Protein AF-A0A0R3RM71-F1 (afdb_monomer)

Structure (mmCIF, N/CA/C/O backbone):
data_AF-A0A0R3RM71-F1
#
_entry.id   AF-A0A0R3RM71-F1
#
loop_
_atom_site.group_PDB
_atom_site.id
_atom_site.type_symbol
_atom_site.label_atom_id
_atom_site.label_alt_id
_atom_site.label_comp_id
_atom_site.label_asym_id
_atom_site.label_entity_id
_atom_site.label_seq_id
_atom_site.pdbx_PDB_ins_code
_atom_site.Cartn_x
_atom_site.Cartn_y
_atom_site.Cartn_z
_atom_site.occupancy
_atom_site.B_iso_or_equiv
_atom_site.auth_seq_id
_atom_site.auth_comp_id
_atom_site.auth_asym_id
_atom_site.auth_atom_id
_atom_site.pdbx_PDB_model_num
ATOM 1 N N . MET A 1 1 ? 18.621 -1.067 -46.804 1.00 39.09 1 MET A N 1
ATOM 2 C CA . MET A 1 1 ? 19.844 -1.443 -46.066 1.00 39.09 1 MET A CA 1
ATOM 3 C C . MET A 1 1 ? 19.596 -1.122 -44.605 1.00 39.09 1 MET A C 1
ATOM 5 O O . MET A 1 1 ? 19.396 0.045 -44.300 1.00 39.09 1 MET A O 1
ATOM 9 N N . GLN A 1 2 ? 19.490 -2.124 -43.729 1.00 47.06 2 GLN A N 1
ATOM 10 C CA . GLN A 1 2 ? 19.533 -1.859 -42.289 1.00 47.06 2 GLN A CA 1
ATOM 11 C C . GLN A 1 2 ? 20.953 -1.382 -41.985 1.00 47.06 2 GLN A C 1
ATOM 13 O O . GLN A 1 2 ? 21.902 -2.122 -42.229 1.00 47.06 2 GLN A O 1
ATOM 18 N N . SER A 1 3 ? 21.099 -0.131 -41.552 1.00 52.75 3 SER A N 1
ATOM 19 C CA . SER A 1 3 ? 22.370 0.361 -41.028 1.00 52.75 3 SER A CA 1
ATOM 20 C C . SER A 1 3 ? 22.673 -0.454 -39.777 1.00 52.75 3 SER A C 1
ATOM 22 O O . SER A 1 3 ? 21.992 -0.292 -38.765 1.00 52.75 3 SER A O 1
ATOM 24 N N . SER A 1 4 ? 23.618 -1.388 -39.862 1.00 75.25 4 SER A N 1
ATOM 25 C CA . SER A 1 4 ? 24.149 -2.039 -38.671 1.00 75.25 4 SER A CA 1
ATOM 26 C C . SER A 1 4 ? 24.867 -0.980 -37.846 1.00 75.25 4 SER A C 1
ATOM 28 O O . SER A 1 4 ? 25.617 -0.180 -38.407 1.00 75.25 4 SER A O 1
ATOM 30 N N . LEU A 1 5 ? 24.623 -0.971 -36.536 1.00 80.19 5 LEU A N 1
ATOM 31 C CA . LEU A 1 5 ? 25.391 -0.152 -35.603 1.00 80.19 5 LEU A CA 1
ATOM 32 C C . LEU A 1 5 ? 26.883 -0.462 -35.773 1.00 80.19 5 LEU A C 1
ATOM 34 O O . LEU A 1 5 ? 27.260 -1.617 -35.979 1.00 80.19 5 LEU A O 1
ATOM 38 N N . THR A 1 6 ? 27.711 0.569 -35.699 1.00 87.56 6 THR A N 1
ATOM 39 C CA . THR A 1 6 ? 29.166 0.425 -35.628 1.00 87.56 6 THR A CA 1
ATOM 40 C C . THR A 1 6 ? 29.576 -0.174 -34.281 1.00 87.56 6 THR A C 1
ATOM 42 O O . THR A 1 6 ? 28.855 -0.046 -33.289 1.00 87.56 6 THR A O 1
ATOM 45 N N . ASP A 1 7 ? 30.752 -0.802 -34.219 1.00 86.69 7 ASP A N 1
ATOM 46 C CA . ASP A 1 7 ? 31.273 -1.372 -32.967 1.00 86.69 7 ASP A CA 1
ATOM 47 C C . ASP A 1 7 ? 31.406 -0.310 -31.861 1.00 86.69 7 ASP A C 1
ATOM 49 O O . ASP A 1 7 ? 31.106 -0.583 -30.699 1.00 86.69 7 ASP A O 1
ATOM 53 N N . GLU A 1 8 ? 31.764 0.925 -32.228 1.00 88.94 8 GLU A N 1
ATOM 54 C CA . GLU A 1 8 ? 31.834 2.058 -31.300 1.00 88.94 8 GLU A CA 1
ATOM 55 C C . GLU A 1 8 ? 30.447 2.426 -30.743 1.00 88.94 8 GLU A C 1
ATOM 57 O O . GLU A 1 8 ? 30.290 2.634 -29.538 1.00 88.94 8 GLU A O 1
ATOM 62 N N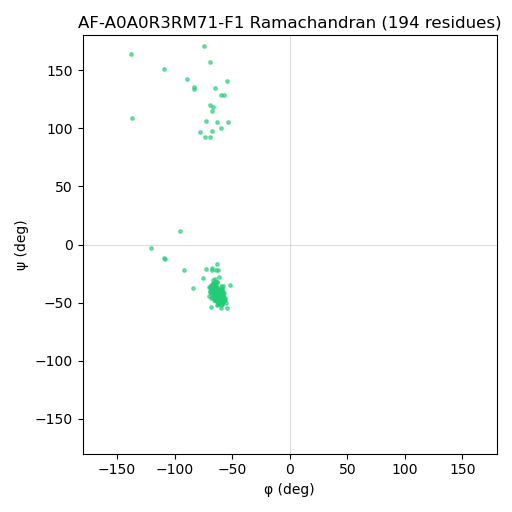 . GLU A 1 9 ? 29.408 2.453 -31.583 1.00 89.00 9 GLU A N 1
ATOM 63 C CA . GLU A 1 9 ? 28.032 2.697 -31.134 1.00 89.00 9 GLU A CA 1
ATOM 64 C C . GLU A 1 9 ? 27.524 1.575 -30.217 1.00 89.00 9 GLU A C 1
ATOM 66 O O . GLU A 1 9 ? 26.852 1.851 -29.217 1.00 89.00 9 GLU A O 1
ATOM 71 N N . VAL A 1 10 ? 27.872 0.317 -30.510 1.00 88.38 10 VAL A N 1
ATOM 72 C CA . VAL A 1 10 ? 27.544 -0.834 -29.655 1.00 88.38 10 VAL A CA 1
ATOM 73 C C . VAL A 1 10 ? 28.239 -0.716 -28.297 1.00 88.38 10 VAL A C 1
ATOM 75 O O . VAL A 1 10 ? 27.589 -0.877 -27.261 1.00 88.38 10 VAL A O 1
ATOM 78 N N . GLU A 1 11 ? 29.528 -0.375 -28.270 1.00 89.81 11 GLU A N 1
ATOM 79 C CA . GLU A 1 11 ? 30.282 -0.190 -27.027 1.00 89.81 11 GLU A CA 1
ATOM 80 C C . GLU A 1 11 ? 29.717 0.965 -26.183 1.00 89.81 11 GLU A C 1
ATOM 82 O O . GLU A 1 11 ? 29.520 0.825 -24.969 1.00 89.81 11 GLU A O 1
ATOM 87 N N . GLN A 1 12 ? 29.363 2.087 -26.817 1.00 92.44 12 GLN A N 1
ATOM 88 C CA . GLN A 1 12 ? 28.725 3.217 -26.140 1.00 92.44 12 GLN A CA 1
ATOM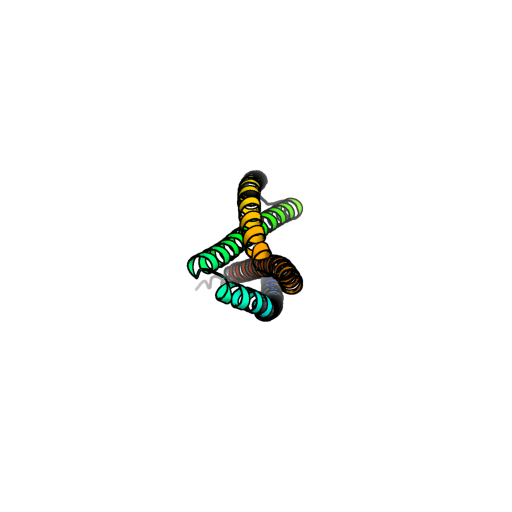 89 C C . GLN A 1 12 ? 27.354 2.848 -25.551 1.00 92.44 12 GLN A C 1
ATOM 91 O O . GLN A 1 12 ? 27.028 3.268 -24.432 1.00 92.44 12 GLN A O 1
ATOM 96 N N . LEU A 1 13 ? 26.540 2.068 -26.270 1.00 91.94 13 LEU A N 1
ATOM 97 C CA . LEU A 1 13 ? 25.248 1.584 -25.776 1.00 91.94 13 LEU A CA 1
ATOM 98 C C . LEU A 1 13 ? 25.418 0.632 -24.588 1.00 91.94 13 LEU A C 1
ATOM 100 O O . LEU A 1 13 ? 24.721 0.785 -23.582 1.00 91.94 13 LEU A O 1
ATOM 104 N N . GLU A 1 14 ? 26.385 -0.281 -24.648 1.00 92.62 14 GLU A N 1
ATOM 105 C CA . GLU A 1 14 ? 26.719 -1.169 -23.531 1.00 92.62 14 GLU A CA 1
ATOM 106 C C . GLU A 1 14 ? 27.194 -0.394 -22.298 1.00 92.62 14 GLU A C 1
ATOM 108 O O . GLU A 1 14 ? 26.759 -0.670 -21.174 1.00 92.62 14 GLU A O 1
ATOM 113 N N . ALA A 1 15 ? 28.033 0.627 -22.486 1.00 93.56 15 ALA A N 1
ATOM 114 C CA . ALA A 1 15 ? 28.473 1.495 -21.400 1.00 93.56 15 ALA A CA 1
ATOM 115 C C . ALA A 1 15 ? 27.292 2.240 -20.751 1.00 93.56 15 ALA A C 1
ATOM 117 O O . ALA A 1 15 ? 27.195 2.298 -19.520 1.00 93.56 15 ALA A O 1
ATOM 118 N N . LYS A 1 16 ? 26.357 2.769 -21.555 1.00 94.88 16 LYS A N 1
ATOM 119 C CA . LYS A 1 16 ? 25.125 3.408 -21.057 1.00 94.88 16 LYS A CA 1
ATOM 120 C C . LYS A 1 16 ? 24.237 2.416 -20.303 1.00 94.88 16 LYS A C 1
ATOM 122 O O . LYS A 1 16 ? 23.770 2.742 -19.211 1.00 94.88 16 LYS A O 1
ATOM 127 N N . ARG A 1 17 ? 24.053 1.198 -20.828 1.00 94.75 17 ARG A N 1
ATOM 128 C CA . ARG A 1 17 ? 23.269 0.132 -20.182 1.00 94.75 17 ARG A CA 1
ATOM 129 C C . ARG A 1 17 ? 23.833 -0.213 -18.805 1.00 94.75 17 ARG A C 1
ATOM 131 O O . ARG A 1 17 ? 23.086 -0.242 -17.829 1.00 94.75 17 ARG A O 1
ATOM 138 N N . LYS A 1 18 ? 25.151 -0.424 -18.707 1.00 95.44 18 LYS A N 1
ATOM 139 C CA . LYS A 1 18 ? 25.839 -0.736 -17.441 1.00 95.44 18 LYS A CA 1
ATOM 140 C C . LYS A 1 18 ? 25.685 0.389 -16.415 1.00 95.44 18 LYS A C 1
ATOM 142 O O . LYS A 1 18 ? 25.275 0.115 -15.290 1.00 95.44 18 LYS A O 1
ATOM 147 N N . LYS A 1 19 ? 25.920 1.645 -16.817 1.00 96.81 19 LYS A N 1
ATOM 148 C CA . LYS A 1 19 ? 25.732 2.821 -15.945 1.00 96.81 19 LYS A CA 1
ATOM 149 C C . LYS A 1 19 ? 24.293 2.947 -15.442 1.00 96.81 19 LYS A C 1
ATOM 151 O O . LYS A 1 19 ? 24.074 3.274 -14.277 1.00 96.81 19 LYS A O 1
ATOM 156 N N . LEU A 1 20 ? 23.307 2.668 -16.297 1.00 96.56 20 LEU A N 1
ATOM 157 C CA . LEU A 1 20 ? 21.898 2.714 -15.913 1.00 96.56 20 LEU A CA 1
ATOM 158 C C . LEU A 1 20 ? 21.544 1.610 -14.906 1.00 96.56 20 LEU A C 1
ATOM 160 O O . LEU A 1 20 ? 20.920 1.904 -13.889 1.00 96.56 20 LEU A O 1
ATOM 164 N N . ILE A 1 21 ? 21.994 0.371 -15.139 1.00 97.31 21 ILE A N 1
ATOM 165 C CA . ILE A 1 21 ? 21.826 -0.739 -14.184 1.00 97.31 21 ILE A CA 1
ATOM 166 C C . ILE A 1 21 ? 22.429 -0.369 -12.824 1.00 97.31 21 ILE A C 1
ATOM 168 O O . ILE A 1 21 ? 21.785 -0.562 -11.793 1.00 97.31 21 ILE A O 1
ATOM 172 N N . GLU A 1 22 ? 23.641 0.182 -12.811 1.00 98.06 22 GLU A N 1
ATOM 173 C CA . GLU A 1 22 ? 24.336 0.589 -11.590 1.00 98.06 22 GLU A CA 1
ATOM 174 C C . GLU A 1 22 ? 23.571 1.691 -10.839 1.00 98.06 22 GLU A C 1
ATOM 176 O O . GLU A 1 22 ? 23.363 1.605 -9.628 1.00 98.06 22 GLU A O 1
ATOM 181 N N . SER A 1 23 ? 23.077 2.696 -11.566 1.00 98.38 23 SER A N 1
ATOM 182 C CA . SER A 1 23 ? 22.282 3.783 -10.996 1.00 98.38 23 SER A CA 1
ATOM 183 C C . SER A 1 23 ? 20.967 3.295 -10.382 1.00 98.38 23 SER A C 1
ATOM 185 O O . SER A 1 23 ? 20.620 3.711 -9.277 1.00 98.38 23 SER A O 1
ATOM 187 N N . ILE A 1 24 ? 20.231 2.415 -11.070 1.00 98.00 24 ILE A N 1
ATOM 188 C CA . ILE A 1 24 ? 18.979 1.845 -10.548 1.00 98.00 24 ILE A CA 1
ATOM 189 C C . ILE A 1 24 ? 19.267 0.941 -9.344 1.00 98.00 24 ILE A C 1
ATOM 191 O O . ILE A 1 24 ? 18.546 1.009 -8.354 1.00 98.00 24 ILE A O 1
ATOM 195 N N . SER A 1 25 ? 20.349 0.156 -9.384 1.00 98.38 25 SER A N 1
ATOM 196 C CA . SER A 1 25 ? 20.750 -0.714 -8.269 1.00 98.38 25 SER A CA 1
ATOM 197 C C . SER A 1 25 ? 21.035 0.093 -7.002 1.00 98.38 25 SER A C 1
ATOM 199 O O . SER A 1 25 ? 20.528 -0.252 -5.941 1.00 98.38 25 SER A O 1
ATOM 201 N N . ARG A 1 26 ? 21.761 1.216 -7.112 1.00 98.50 26 ARG A N 1
ATOM 202 C CA . ARG A 1 26 ? 21.963 2.138 -5.980 1.00 98.50 26 ARG A CA 1
ATOM 203 C C . ARG A 1 26 ? 20.646 2.684 -5.435 1.00 98.50 26 ARG A C 1
ATOM 205 O O . ARG A 1 26 ? 20.461 2.727 -4.227 1.00 98.50 26 ARG A O 1
ATOM 212 N N . LYS A 1 27 ? 19.723 3.078 -6.316 1.00 98.44 27 LYS A N 1
ATOM 213 C CA . LYS A 1 27 ? 18.411 3.589 -5.897 1.00 98.44 27 LYS A CA 1
ATOM 214 C C . LYS A 1 27 ? 17.581 2.531 -5.164 1.00 98.44 27 LYS A C 1
ATOM 216 O O . LYS A 1 27 ? 16.876 2.876 -4.227 1.00 98.44 27 LYS A O 1
ATOM 221 N N . ILE A 1 28 ? 17.665 1.264 -5.572 1.00 98.62 28 ILE A N 1
ATOM 222 C CA . ILE A 1 28 ? 16.999 0.153 -4.876 1.00 98.62 28 ILE A CA 1
ATOM 223 C C . ILE A 1 28 ? 17.533 0.002 -3.452 1.00 98.62 28 ILE A C 1
ATOM 225 O O . ILE A 1 28 ? 16.725 -0.137 -2.546 1.00 98.62 28 ILE A O 1
ATOM 229 N N . VAL A 1 29 ? 18.853 0.090 -3.249 1.00 98.50 29 VAL A N 1
ATOM 230 C CA . VAL A 1 29 ? 19.450 0.013 -1.903 1.00 98.50 29 VAL A CA 1
ATOM 231 C C . VAL A 1 29 ? 18.894 1.110 -0.993 1.00 98.50 29 VAL A C 1
ATOM 233 O O . VAL A 1 29 ? 18.417 0.803 0.091 1.00 98.50 29 VAL A O 1
ATOM 236 N N . VAL A 1 30 ? 18.854 2.360 -1.470 1.00 98.62 30 VAL A N 1
ATOM 237 C CA . VAL A 1 30 ? 18.276 3.485 -0.709 1.00 98.62 30 VAL A CA 1
ATOM 238 C C . VAL A 1 30 ? 16.798 3.244 -0.382 1.00 98.62 30 VAL A C 1
ATOM 240 O O . VAL A 1 30 ? 16.367 3.460 0.743 1.00 98.62 30 VAL A O 1
ATOM 243 N N . LEU A 1 31 ? 16.013 2.751 -1.343 1.00 98.56 31 LEU A N 1
ATOM 244 C CA . LEU A 1 31 ? 14.599 2.439 -1.116 1.00 98.56 31 LEU A CA 1
ATOM 245 C C . LEU A 1 31 ? 14.401 1.291 -0.112 1.00 98.56 31 LEU A C 1
ATOM 247 O O . LEU A 1 31 ? 13.445 1.322 0.656 1.00 98.56 31 LEU A O 1
ATOM 251 N N . ASP A 1 32 ? 15.273 0.279 -0.110 1.00 98.50 32 ASP A N 1
ATOM 252 C CA . ASP A 1 32 ? 15.232 -0.804 0.880 1.00 98.50 32 ASP A CA 1
ATOM 253 C C . ASP A 1 32 ? 15.582 -0.275 2.290 1.00 98.50 32 ASP A C 1
ATOM 255 O O . ASP A 1 32 ? 14.955 -0.684 3.267 1.00 98.50 32 ASP A O 1
ATOM 259 N N . GLU A 1 33 ? 16.512 0.679 2.412 1.00 98.56 33 GLU A N 1
ATOM 260 C CA . GLU A 1 33 ? 16.817 1.368 3.678 1.00 98.56 33 GLU A CA 1
ATOM 261 C C . GLU A 1 33 ? 15.629 2.205 4.180 1.00 98.56 33 GLU A C 1
ATOM 263 O O . GLU A 1 33 ? 15.224 2.067 5.334 1.00 98.56 33 GLU A O 1
ATOM 268 N N . GLU A 1 34 ? 15.009 3.008 3.309 1.00 98.50 34 GLU A N 1
ATOM 269 C CA . GLU A 1 34 ? 13.793 3.769 3.634 1.00 98.50 34 GLU A CA 1
ATOM 270 C C . GLU A 1 34 ? 12.645 2.840 4.065 1.00 98.50 34 GLU A C 1
ATOM 272 O O . GLU A 1 34 ? 11.916 3.129 5.016 1.00 98.50 34 GLU A O 1
ATOM 277 N N . ARG A 1 35 ? 12.499 1.684 3.405 1.00 98.31 35 ARG A N 1
ATOM 278 C CA . ARG A 1 35 ? 11.504 0.668 3.771 1.00 98.31 35 ARG A CA 1
ATOM 279 C C . ARG A 1 35 ? 11.740 0.113 5.174 1.00 98.31 35 ARG A C 1
ATOM 281 O O . ARG A 1 35 ? 10.772 -0.102 5.900 1.00 98.31 35 ARG A O 1
ATOM 288 N N . ASN A 1 36 ? 12.998 -0.122 5.547 1.00 98.38 36 ASN A N 1
ATOM 289 C CA . ASN A 1 36 ? 13.351 -0.604 6.881 1.00 98.38 36 ASN A CA 1
ATOM 290 C C . ASN A 1 36 ? 13.049 0.450 7.953 1.00 98.38 36 ASN A C 1
ATOM 292 O O . ASN A 1 36 ? 12.483 0.103 8.984 1.00 98.38 36 ASN A O 1
ATOM 296 N N . ALA A 1 37 ? 13.330 1.728 7.683 1.00 98.50 37 ALA A N 1
ATOM 297 C CA . ALA A 1 37 ? 12.970 2.819 8.590 1.00 98.50 37 ALA A CA 1
ATOM 298 C C . ALA A 1 37 ? 11.448 2.894 8.826 1.00 98.50 37 ALA A C 1
ATOM 300 O O . ALA A 1 37 ? 10.995 3.034 9.958 1.00 98.50 37 ALA A O 1
ATOM 301 N N . ILE A 1 38 ? 10.637 2.701 7.779 1.00 98.38 38 ILE A N 1
ATOM 302 C CA . ILE A 1 38 ? 9.175 2.612 7.929 1.00 98.38 38 ILE A CA 1
ATOM 303 C C . ILE A 1 38 ? 8.762 1.398 8.777 1.00 98.38 38 ILE A C 1
ATOM 305 O O . ILE A 1 38 ? 7.811 1.483 9.555 1.00 98.38 38 ILE A O 1
ATOM 309 N N . ASP A 1 39 ? 9.445 0.260 8.635 1.00 98.12 39 ASP A N 1
ATOM 310 C CA . ASP A 1 39 ? 9.172 -0.932 9.445 1.00 98.12 39 ASP A CA 1
ATOM 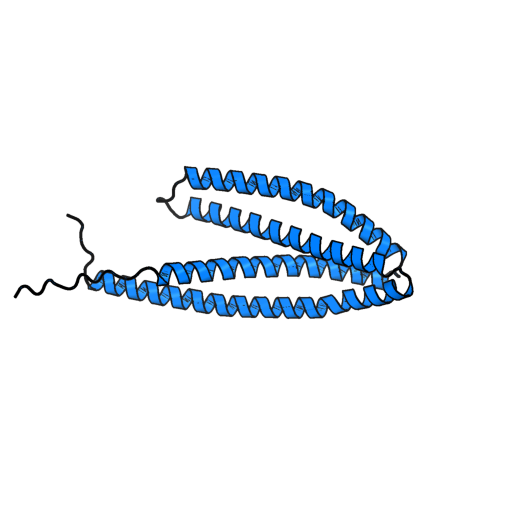311 C C . ASP A 1 39 ? 9.518 -0.708 10.931 1.00 98.12 39 ASP A C 1
ATOM 313 O O . ASP A 1 39 ? 8.789 -1.180 11.808 1.00 98.12 39 ASP A O 1
ATOM 317 N N . GLU A 1 40 ? 10.556 0.073 11.234 1.00 98.25 40 GLU A N 1
ATOM 318 C CA . GLU A 1 40 ? 10.865 0.530 12.595 1.00 98.25 40 GLU A CA 1
ATOM 319 C C . GLU A 1 40 ? 9.771 1.455 13.150 1.00 98.25 40 GLU A C 1
ATOM 321 O O . GLU A 1 40 ? 9.282 1.227 14.261 1.00 98.25 40 GLU A O 1
ATOM 326 N N . ASP A 1 41 ? 9.302 2.423 12.360 1.00 98.38 41 ASP A N 1
ATOM 327 C CA . ASP A 1 41 ? 8.195 3.311 12.737 1.00 98.38 41 ASP A CA 1
ATOM 328 C C . ASP A 1 41 ? 6.893 2.538 13.002 1.00 98.38 41 ASP A C 1
ATOM 330 O O . ASP A 1 41 ? 6.150 2.855 13.938 1.00 98.38 41 ASP A O 1
ATOM 334 N N . PHE A 1 42 ? 6.612 1.491 12.218 1.00 97.88 42 PHE A N 1
ATOM 335 C CA . PHE A 1 42 ? 5.492 0.590 12.487 1.00 97.88 42 PHE A CA 1
ATOM 336 C C . PHE A 1 42 ? 5.636 -0.077 13.853 1.00 97.88 42 PHE A C 1
ATOM 338 O O . PHE A 1 42 ? 4.679 -0.067 14.626 1.00 97.88 42 PHE A O 1
ATOM 345 N N . ASN A 1 43 ? 6.814 -0.619 14.169 1.00 97.00 43 ASN A N 1
ATOM 346 C CA . ASN A 1 43 ? 7.058 -1.284 15.450 1.00 97.00 43 ASN A CA 1
ATOM 347 C C . ASN A 1 43 ? 6.875 -0.326 16.636 1.00 97.00 43 ASN A C 1
ATOM 349 O O . ASN A 1 43 ? 6.265 -0.697 17.640 1.00 97.00 43 ASN A O 1
ATOM 353 N N . LEU A 1 44 ? 7.339 0.921 16.510 1.00 97.00 44 LEU A N 1
ATOM 354 C CA . LEU A 1 44 ? 7.107 1.954 17.521 1.00 97.00 44 LEU A CA 1
ATOM 355 C C . LEU A 1 44 ? 5.610 2.240 17.682 1.00 97.00 44 LEU A C 1
ATOM 357 O O . LEU A 1 44 ? 5.092 2.229 18.801 1.00 97.00 44 LEU A O 1
ATOM 361 N N . ASN A 1 45 ? 4.897 2.425 16.571 1.00 97.69 45 ASN A N 1
ATOM 362 C CA . ASN A 1 45 ? 3.467 2.720 16.578 1.00 97.69 45 ASN A CA 1
ATOM 363 C C . ASN A 1 45 ? 2.618 1.563 17.143 1.00 97.69 45 ASN A C 1
ATOM 365 O O . ASN A 1 45 ? 1.607 1.799 17.804 1.00 97.69 45 ASN A O 1
ATOM 369 N N . GLU A 1 46 ? 3.038 0.310 16.953 1.00 96.69 46 GLU A N 1
ATOM 370 C CA . GLU A 1 46 ? 2.373 -0.862 17.539 1.00 96.69 46 GLU A CA 1
ATOM 371 C C . GLU A 1 46 ? 2.390 -0.849 19.077 1.00 96.69 46 GLU A C 1
ATOM 373 O O . GLU A 1 46 ? 1.495 -1.423 19.697 1.00 96.69 46 GLU A O 1
ATOM 378 N N . THR A 1 47 ? 3.316 -0.123 19.713 1.00 96.00 47 THR A N 1
ATOM 379 C CA . THR A 1 47 ? 3.305 0.078 21.174 1.00 96.00 47 THR A CA 1
ATOM 380 C C . THR A 1 47 ? 2.019 0.775 21.632 1.00 96.00 47 THR A C 1
ATOM 382 O O . THR A 1 47 ? 1.380 0.317 22.579 1.00 96.00 47 THR A O 1
ATOM 385 N N . LEU A 1 48 ? 1.565 1.809 20.908 1.00 94.31 48 LEU A N 1
ATOM 386 C CA . LEU A 1 48 ? 0.304 2.506 21.207 1.00 94.31 48 LEU A CA 1
ATOM 387 C C . LEU A 1 48 ? -0.906 1.583 21.039 1.00 94.31 48 LEU A C 1
ATOM 389 O O . LEU A 1 48 ? -1.831 1.603 21.854 1.00 94.31 48 LEU A O 1
ATOM 393 N N . LYS A 1 49 ? -0.896 0.746 19.995 1.00 95.31 49 LYS A N 1
ATOM 394 C CA . LYS A 1 49 ? -1.941 -0.262 19.783 1.00 95.31 49 LYS A CA 1
ATOM 395 C C . LYS A 1 49 ? -1.997 -1.238 20.953 1.00 95.31 49 LYS A C 1
ATOM 397 O O . LYS A 1 49 ? -3.081 -1.518 21.454 1.00 95.31 49 LYS A O 1
ATOM 402 N N . ASN A 1 50 ? -0.843 -1.734 21.391 1.00 94.62 50 ASN A N 1
ATOM 403 C CA . ASN A 1 50 ? -0.745 -2.713 22.468 1.00 94.62 50 ASN A CA 1
ATOM 404 C C . ASN A 1 50 ? -1.232 -2.136 23.804 1.00 94.62 50 ASN A C 1
ATOM 406 O O . ASN A 1 50 ? -1.959 -2.819 24.519 1.00 94.62 50 ASN A O 1
ATOM 410 N N . GLU A 1 51 ? -0.922 -0.875 24.118 1.00 93.12 51 GLU A N 1
ATOM 411 C CA . GLU A 1 51 ? -1.473 -0.192 25.299 1.00 93.12 51 GLU A CA 1
ATOM 412 C C . GLU A 1 51 ? -3.004 -0.121 25.261 1.00 93.12 51 GLU A C 1
ATOM 414 O O . GLU A 1 51 ? -3.669 -0.480 26.232 1.00 93.12 51 GLU A O 1
ATOM 419 N N . VAL A 1 52 ? -3.577 0.268 24.118 1.00 92.19 52 VAL A N 1
ATOM 420 C CA . VAL A 1 52 ? -5.034 0.294 23.930 1.00 92.19 52 VAL A CA 1
ATOM 421 C C . VAL A 1 52 ? -5.638 -1.109 24.053 1.00 92.19 52 VAL A C 1
ATOM 423 O O . VAL A 1 52 ? -6.673 -1.290 24.693 1.00 92.19 52 VAL A O 1
ATOM 426 N N . PHE A 1 53 ? -4.999 -2.118 23.463 1.00 92.62 53 PHE A N 1
ATOM 427 C CA . PHE A 1 53 ? -5.469 -3.502 23.499 1.00 92.62 53 PHE A CA 1
ATOM 428 C C . PHE A 1 53 ? -5.401 -4.108 24.902 1.00 92.62 53 PHE A C 1
ATOM 430 O O . PHE A 1 53 ? -6.301 -4.863 25.272 1.00 92.62 53 PHE A O 1
ATOM 437 N N . ASN A 1 54 ? -4.398 -3.755 25.705 1.00 92.00 54 ASN A N 1
ATOM 438 C CA . ASN A 1 54 ? -4.305 -4.184 27.099 1.00 92.00 54 ASN A CA 1
ATOM 439 C C . ASN A 1 54 ? -5.508 -3.682 27.913 1.00 92.00 54 ASN A C 1
ATOM 441 O O . ASN A 1 54 ? -6.137 -4.468 28.623 1.00 92.00 54 ASN A O 1
ATOM 445 N N . ASP A 1 55 ? -5.895 -2.418 27.743 1.00 89.62 55 ASP A N 1
ATOM 446 C CA . ASP A 1 55 ? -7.052 -1.833 28.434 1.00 89.62 55 ASP A CA 1
ATOM 447 C C . ASP A 1 55 ? -8.383 -2.430 27.940 1.00 89.62 55 ASP A C 1
ATOM 449 O O . ASP A 1 55 ? -9.298 -2.714 28.721 1.00 89.62 55 ASP A O 1
ATOM 453 N N . LEU A 1 56 ? -8.488 -2.692 26.633 1.00 88.94 56 LEU A N 1
ATOM 454 C CA . LEU A 1 56 ? -9.646 -3.378 26.058 1.00 88.94 56 LEU A CA 1
ATOM 455 C C . LEU A 1 56 ? -9.745 -4.838 26.520 1.00 88.94 56 LEU A C 1
ATOM 457 O O . LEU A 1 56 ? -10.852 -5.332 26.695 1.00 88.94 56 LEU A O 1
ATOM 461 N N . THR A 1 57 ? -8.625 -5.524 26.757 1.00 87.38 57 THR A N 1
ATOM 462 C CA . THR A 1 57 ? -8.613 -6.914 27.251 1.00 87.38 57 THR A CA 1
ATOM 463 C C . THR A 1 57 ? -9.124 -7.002 28.687 1.00 87.38 57 THR A C 1
ATOM 465 O O . THR A 1 57 ? -9.824 -7.946 29.039 1.00 87.38 57 THR A O 1
ATOM 468 N N . GLN A 1 58 ? -8.840 -5.994 29.516 1.00 82.94 58 GLN A N 1
ATOM 469 C CA . GLN A 1 58 ? -9.356 -5.927 30.889 1.00 82.94 58 GLN A CA 1
ATOM 470 C C . GLN A 1 58 ? -10.877 -5.711 30.946 1.00 82.94 58 GLN A C 1
ATOM 472 O O . GLN A 1 58 ? -11.509 -6.014 31.956 1.00 82.94 58 GLN A O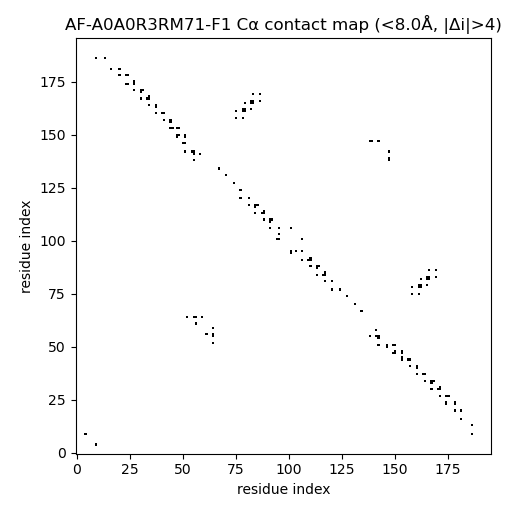 1
ATOM 477 N N . THR A 1 59 ? -11.470 -5.175 29.876 1.00 73.25 59 THR A N 1
ATOM 478 C CA . THR A 1 59 ? -12.871 -4.727 29.842 1.00 73.25 59 THR A CA 1
ATOM 479 C C . THR A 1 59 ? -13.732 -5.435 28.792 1.00 73.25 59 THR A C 1
ATOM 481 O O . THR A 1 59 ? -14.936 -5.170 28.710 1.00 73.25 59 THR A O 1
ATOM 484 N N . GLY A 1 60 ? -13.143 -6.318 27.983 1.00 68.19 60 GLY A N 1
ATOM 485 C CA . GLY A 1 60 ? -13.723 -6.802 26.734 1.00 68.19 60 GLY A CA 1
ATOM 486 C C . GLY A 1 60 ? -13.562 -8.301 26.490 1.00 68.19 60 GLY A C 1
ATOM 487 O O . GLY A 1 60 ? -12.763 -8.991 27.113 1.00 68.19 60 GLY A O 1
ATOM 488 N N . ASP A 1 61 ? -14.363 -8.794 25.547 1.00 75.50 61 ASP A N 1
ATOM 489 C CA . ASP A 1 61 ? -14.346 -10.171 25.050 1.00 75.50 61 ASP A CA 1
ATOM 490 C C . ASP A 1 61 ? -13.251 -10.332 23.977 1.00 75.50 61 ASP A C 1
ATOM 492 O O . ASP A 1 61 ? -13.146 -9.512 23.058 1.00 75.50 61 ASP A O 1
ATOM 496 N N . SER A 1 62 ? -12.459 -11.404 24.067 1.00 83.62 62 SER A N 1
ATOM 497 C CA . SER A 1 62 ? -11.412 -11.766 23.099 1.00 83.62 62 SER A CA 1
ATOM 498 C C . SER A 1 62 ? -11.931 -11.793 21.654 1.00 83.62 62 SER A C 1
ATOM 500 O O . SER A 1 62 ? -11.242 -11.328 20.743 1.00 83.62 62 SER A O 1
ATOM 502 N N . ALA A 1 63 ? -13.186 -12.207 21.445 1.00 85.81 63 ALA A N 1
ATOM 503 C CA . ALA A 1 63 ? -13.820 -12.210 20.126 1.00 85.81 63 ALA A CA 1
ATOM 504 C C . ALA A 1 63 ? -13.983 -10.803 19.518 1.00 85.81 63 ALA A C 1
ATOM 506 O O . ALA A 1 63 ? -14.150 -10.652 18.305 1.00 85.81 63 ALA A O 1
ATOM 507 N N . VAL A 1 64 ? -13.979 -9.750 20.339 1.00 85.19 64 VAL A N 1
ATOM 508 C CA . VAL A 1 64 ? -14.055 -8.367 19.859 1.00 85.19 64 VAL A CA 1
ATOM 509 C C . VAL A 1 64 ? -12.683 -7.838 19.456 1.00 85.19 64 VAL A C 1
ATOM 511 O O . VAL A 1 64 ? -12.587 -7.152 18.439 1.00 85.19 64 VAL A O 1
ATOM 514 N N . LEU A 1 65 ? -11.624 -8.199 20.181 1.00 90.38 65 LEU A N 1
ATOM 515 C CA . LEU A 1 65 ? -10.252 -7.838 19.808 1.00 90.38 65 LEU A CA 1
ATOM 516 C C . LEU A 1 65 ? -9.891 -8.406 18.432 1.00 90.38 65 LEU A C 1
ATOM 518 O O . LEU A 1 65 ? -9.428 -7.664 17.569 1.00 90.38 65 LEU A O 1
ATOM 522 N N . GLU A 1 66 ? -10.243 -9.668 18.172 1.00 92.00 66 GLU A N 1
ATOM 523 C CA . GLU A 1 66 ? -10.048 -10.296 16.858 1.00 92.00 66 GLU A CA 1
ATOM 524 C C . GLU A 1 66 ? -10.781 -9.527 15.739 1.00 92.00 66 GLU A C 1
ATOM 526 O O . GLU A 1 66 ? -10.256 -9.323 14.640 1.00 92.00 66 GLU A O 1
ATOM 531 N N . LYS A 1 67 ? -11.997 -9.030 16.012 1.00 92.06 67 LYS A N 1
ATOM 532 C CA . LYS A 1 67 ? -12.751 -8.207 15.049 1.00 92.06 67 LYS A CA 1
ATOM 533 C C . LYS A 1 67 ? -12.063 -6.872 14.769 1.00 92.06 67 LYS A C 1
ATOM 535 O O . LYS A 1 67 ? -12.094 -6.424 13.621 1.00 92.06 67 LYS A O 1
ATOM 540 N N . ILE A 1 68 ? -11.453 -6.246 15.777 1.00 93.56 68 ILE A N 1
ATOM 541 C CA . ILE A 1 68 ? -10.691 -4.999 15.619 1.00 93.56 68 ILE A CA 1
ATOM 542 C C . ILE A 1 68 ? -9.452 -5.253 14.755 1.00 93.56 68 ILE A C 1
ATOM 544 O O . ILE A 1 68 ? -9.232 -4.533 13.781 1.00 93.56 68 ILE A O 1
ATOM 548 N N . GLU A 1 69 ? -8.684 -6.305 15.038 1.00 94.38 69 GLU A N 1
ATOM 549 C CA . GLU A 1 69 ? -7.498 -6.662 14.246 1.00 94.38 69 GLU A CA 1
ATOM 550 C C . GLU A 1 69 ? -7.854 -6.990 12.799 1.00 94.38 69 GLU A C 1
ATOM 552 O O . GLU A 1 69 ? -7.227 -6.488 11.863 1.00 94.38 69 GLU A O 1
ATOM 557 N N . LYS A 1 70 ? -8.920 -7.768 12.590 1.00 95.19 70 LYS A N 1
ATOM 558 C CA . LYS A 1 70 ? -9.435 -8.062 11.252 1.00 95.19 70 LYS A CA 1
ATOM 559 C C . LYS A 1 70 ? -9.850 -6.790 10.518 1.00 95.19 70 LYS A C 1
ATOM 561 O O . LYS A 1 70 ? -9.613 -6.677 9.313 1.00 95.19 70 LYS A O 1
ATOM 566 N N . ASN A 1 71 ? -10.463 -5.836 11.220 1.00 95.31 71 ASN A N 1
ATOM 567 C CA . ASN A 1 71 ? -10.808 -4.545 10.644 1.00 95.31 71 ASN A CA 1
ATOM 568 C C . ASN A 1 71 ? -9.541 -3.795 10.196 1.00 95.31 71 ASN A C 1
ATOM 570 O O . ASN A 1 71 ? -9.448 -3.437 9.024 1.00 95.31 71 ASN A O 1
ATOM 574 N N . LEU A 1 72 ? -8.531 -3.657 11.060 1.00 95.62 72 LEU A N 1
ATOM 575 C CA . LEU A 1 72 ? -7.246 -3.035 10.709 1.00 95.62 72 LEU A CA 1
ATOM 576 C C . LEU A 1 72 ? -6.579 -3.723 9.506 1.00 95.62 72 LEU A C 1
ATOM 578 O O . LEU A 1 72 ? -6.211 -3.064 8.534 1.00 95.62 72 LEU A O 1
ATOM 582 N N . ALA A 1 73 ? -6.493 -5.054 9.501 1.00 95.69 73 ALA A N 1
ATOM 583 C CA . ALA A 1 73 ? -5.887 -5.810 8.404 1.00 95.69 73 ALA A CA 1
ATOM 584 C C . ALA A 1 73 ? -6.582 -5.542 7.057 1.00 95.69 73 ALA A C 1
ATOM 586 O O . ALA A 1 73 ? -5.924 -5.310 6.037 1.00 95.69 73 ALA A O 1
ATOM 587 N N . GLN A 1 74 ? -7.916 -5.512 7.055 1.00 95.38 74 GLN A N 1
ATOM 588 C CA . GLN A 1 74 ? -8.708 -5.204 5.865 1.00 95.38 74 GLN A CA 1
ATOM 589 C C . GLN A 1 74 ? -8.565 -3.734 5.437 1.00 95.38 74 GLN A C 1
ATOM 591 O O . GLN A 1 74 ? -8.481 -3.461 4.238 1.00 95.38 74 GLN A O 1
ATOM 596 N N . ASN A 1 75 ? -8.456 -2.790 6.380 1.00 95.12 75 ASN A N 1
ATOM 597 C CA . ASN A 1 75 ? -8.170 -1.388 6.055 1.00 95.12 75 ASN A CA 1
ATOM 598 C C . ASN A 1 75 ? -6.811 -1.264 5.350 1.00 95.12 75 ASN A C 1
ATOM 600 O O . ASN A 1 75 ? -6.669 -0.539 4.364 1.00 95.12 75 ASN A O 1
ATOM 604 N N . SER A 1 76 ? -5.826 -2.041 5.804 1.00 96.25 76 SER A N 1
ATOM 605 C CA . SER A 1 76 ? -4.481 -2.034 5.234 1.00 96.25 76 SER A CA 1
ATOM 606 C C . SER A 1 76 ? -4.512 -2.528 3.795 1.00 96.25 76 SER A C 1
ATOM 608 O O . SER A 1 76 ? -3.951 -1.897 2.905 1.00 96.25 76 SER A O 1
ATOM 610 N N . GLN A 1 77 ? -5.241 -3.618 3.537 1.00 96.44 77 GLN A N 1
ATOM 611 C CA . GLN A 1 77 ? -5.445 -4.137 2.184 1.00 96.44 77 GLN A CA 1
ATOM 612 C C . GLN A 1 77 ? -6.092 -3.097 1.261 1.00 96.44 77 GLN A C 1
ATOM 614 O O . GLN A 1 77 ? -5.632 -2.928 0.132 1.00 96.44 77 GLN A O 1
ATOM 619 N N . LEU A 1 78 ? -7.107 -2.370 1.743 1.00 96.19 78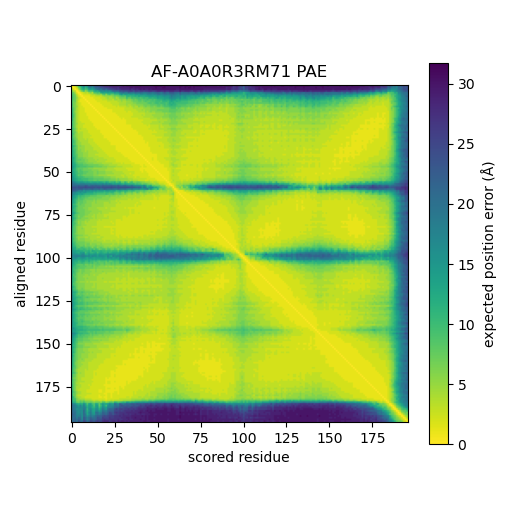 LEU A N 1
ATOM 620 C CA . LEU A 1 78 ? -7.755 -1.308 0.970 1.00 96.19 78 LEU A CA 1
ATOM 621 C C . LEU A 1 78 ? -6.823 -0.129 0.691 1.00 96.19 78 LEU A C 1
ATOM 623 O O . LEU A 1 78 ? -6.793 0.345 -0.441 1.00 96.19 78 LEU A O 1
ATOM 627 N N . CYS A 1 79 ? -6.059 0.332 1.688 1.00 96.50 79 CYS A N 1
ATOM 628 C CA . CYS A 1 79 ? -5.082 1.410 1.505 1.00 96.50 79 CYS A CA 1
ATOM 629 C C . CYS A 1 79 ? -4.015 1.011 0.486 1.00 96.50 79 CYS A C 1
ATOM 631 O O . CYS A 1 79 ? -3.774 1.744 -0.466 1.00 96.50 79 CYS A O 1
ATOM 633 N N . ARG A 1 80 ? -3.450 -0.194 0.614 1.00 97.69 80 ARG A N 1
ATOM 634 C CA . ARG A 1 80 ? -2.438 -0.693 -0.323 1.00 97.69 80 ARG A CA 1
ATOM 635 C C . ARG A 1 80 ? -2.963 -0.809 -1.754 1.00 97.69 80 ARG A C 1
ATOM 637 O O . ARG A 1 80 ? -2.258 -0.463 -2.700 1.00 97.69 80 ARG A O 1
ATOM 644 N N . LEU A 1 81 ? -4.192 -1.302 -1.924 1.00 97.69 81 LEU A N 1
ATOM 645 C CA . LEU A 1 81 ? -4.826 -1.390 -3.239 1.00 97.69 81 LEU A CA 1
ATOM 646 C C . LEU A 1 81 ? -5.010 -0.001 -3.860 1.00 97.69 81 LEU A C 1
ATOM 648 O O . LEU A 1 81 ? -4.667 0.197 -5.021 1.00 97.69 81 LEU A O 1
ATOM 652 N N . GLU A 1 82 ? -5.518 0.951 -3.080 1.00 97.25 82 GLU A N 1
ATOM 653 C CA . GLU A 1 82 ? -5.738 2.330 -3.514 1.00 97.25 82 GLU A CA 1
ATOM 654 C C . GLU A 1 82 ? -4.441 2.995 -3.981 1.00 97.25 82 GLU A C 1
ATOM 656 O O . GLU A 1 82 ? -4.375 3.496 -5.104 1.00 97.25 82 GLU A O 1
ATOM 661 N N . THR A 1 83 ? -3.391 2.931 -3.158 1.00 98.25 83 THR A N 1
ATOM 662 C CA . THR A 1 83 ? -2.068 3.479 -3.482 1.00 98.25 83 THR A CA 1
ATOM 663 C C . THR A 1 83 ? -1.516 2.866 -4.764 1.00 98.25 83 THR A C 1
ATOM 665 O O . THR A 1 83 ? -1.097 3.591 -5.665 1.00 98.25 83 THR A O 1
ATOM 668 N N . ARG A 1 84 ? -1.583 1.535 -4.903 1.00 97.94 84 ARG A N 1
ATOM 669 C CA . ARG A 1 84 ? -1.131 0.843 -6.117 1.00 97.94 84 ARG A CA 1
ATOM 670 C C . ARG A 1 84 ? -1.866 1.322 -7.363 1.00 97.94 84 ARG A C 1
ATOM 672 O O . ARG A 1 84 ? -1.220 1.599 -8.371 1.00 97.94 84 ARG A O 1
ATOM 679 N N . LEU A 1 85 ? -3.196 1.394 -7.316 1.00 97.94 85 LEU A N 1
ATOM 680 C CA . LEU A 1 85 ? -4.006 1.813 -8.463 1.00 97.94 85 LEU A CA 1
ATOM 681 C C . LEU A 1 85 ? -3.669 3.247 -8.886 1.00 97.94 85 LEU A C 1
ATOM 683 O O . LEU A 1 85 ? -3.478 3.497 -10.076 1.00 97.94 85 LEU A O 1
ATOM 687 N N . ARG A 1 86 ? -3.522 4.164 -7.920 1.00 97.75 86 ARG A N 1
ATOM 688 C CA . ARG A 1 86 ? -3.121 5.556 -8.182 1.00 97.75 86 ARG A CA 1
ATOM 689 C C . ARG A 1 86 ? -1.741 5.631 -8.829 1.00 97.75 86 ARG A C 1
ATOM 691 O O . ARG A 1 86 ? -1.601 6.209 -9.898 1.00 97.75 86 ARG A O 1
ATOM 698 N N . MET A 1 87 ? -0.748 4.944 -8.268 1.00 97.88 87 MET A N 1
ATOM 699 C CA . MET A 1 87 ? 0.599 4.941 -8.842 1.00 97.88 87 MET A CA 1
ATOM 700 C C . MET A 1 87 ? 0.651 4.298 -10.232 1.00 97.88 87 MET A C 1
ATOM 702 O O . MET A 1 87 ? 1.413 4.739 -11.088 1.00 97.88 87 MET A O 1
ATOM 706 N N . GLN A 1 88 ? -0.138 3.250 -10.488 1.00 96.31 88 GLN A N 1
ATOM 707 C CA . GLN A 1 88 ? -0.259 2.674 -11.831 1.00 96.31 88 GLN A CA 1
ATOM 708 C C . GLN A 1 88 ? -0.834 3.682 -12.828 1.00 96.31 88 GLN A C 1
ATOM 710 O O . GLN A 1 88 ? -0.340 3.769 -13.953 1.00 96.31 88 GLN A O 1
ATOM 715 N N . LEU A 1 89 ? -1.837 4.454 -12.409 1.00 96.19 89 LEU A N 1
ATOM 716 C CA . LEU A 1 89 ? -2.452 5.491 -13.226 1.00 96.19 89 LEU A CA 1
ATOM 717 C C . LEU A 1 89 ? -1.454 6.620 -13.530 1.00 96.19 89 LEU A C 1
ATOM 719 O O . LEU A 1 89 ? -1.269 6.965 -14.696 1.00 96.19 89 LEU A O 1
ATOM 723 N N . ASP A 1 90 ? -0.732 7.109 -12.521 1.00 95.00 90 ASP A N 1
ATOM 724 C CA . ASP A 1 90 ? 0.301 8.145 -12.677 1.00 95.00 90 ASP A CA 1
ATOM 725 C C . ASP A 1 90 ? 1.424 7.704 -13.626 1.00 95.00 90 ASP A C 1
ATOM 727 O O . ASP A 1 90 ? 1.907 8.477 -14.463 1.00 95.00 90 ASP A O 1
ATOM 731 N N . ARG A 1 91 ? 1.819 6.426 -13.548 1.00 92.31 91 ARG A N 1
ATOM 732 C CA . ARG A 1 91 ? 2.799 5.831 -14.466 1.00 92.31 91 ARG A CA 1
ATOM 733 C C . ARG A 1 91 ? 2.291 5.813 -15.905 1.00 92.31 91 ARG A C 1
ATOM 735 O O . ARG A 1 91 ? 3.043 6.181 -16.805 1.00 92.31 91 ARG A O 1
ATOM 742 N N . LEU A 1 92 ? 1.039 5.412 -16.141 1.00 91.88 92 LEU A N 1
ATOM 743 C CA . LEU A 1 92 ? 0.459 5.436 -17.490 1.00 91.88 92 LEU A CA 1
ATOM 744 C C . LEU A 1 92 ? 0.365 6.857 -18.047 1.00 91.88 92 LEU A C 1
ATOM 746 O O . LEU A 1 92 ? 0.699 7.067 -19.213 1.00 91.88 92 LEU A O 1
ATOM 750 N N . HIS A 1 93 ? -0.020 7.831 -17.220 1.00 89.44 93 HIS A N 1
ATOM 751 C CA . HIS A 1 93 ? -0.014 9.239 -17.616 1.00 89.44 93 HIS A CA 1
ATOM 752 C C . HIS A 1 93 ? 1.390 9.705 -18.008 1.00 89.44 93 HIS A C 1
ATOM 754 O O . HIS A 1 93 ? 1.566 10.287 -19.075 1.00 89.44 93 HIS A O 1
ATOM 760 N N . SER A 1 94 ? 2.400 9.377 -17.202 1.00 89.06 94 SER A N 1
ATOM 761 C CA . SER A 1 94 ? 3.795 9.727 -17.495 1.00 89.06 94 SER A CA 1
ATOM 762 C C . SER A 1 94 ? 4.288 9.101 -18.807 1.00 89.06 94 SER A C 1
ATOM 764 O O . SER A 1 94 ? 4.956 9.765 -19.600 1.00 89.06 94 SER A O 1
ATOM 766 N N . LEU A 1 95 ? 3.924 7.843 -19.081 1.00 86.88 95 LEU A N 1
ATOM 767 C CA . LEU A 1 95 ? 4.253 7.155 -20.337 1.00 86.88 95 LEU A CA 1
ATOM 768 C C . LEU A 1 95 ? 3.580 7.804 -21.552 1.00 86.88 95 LEU A C 1
ATOM 770 O O . LEU A 1 95 ? 4.229 7.982 -22.579 1.00 86.88 95 LEU A O 1
ATOM 774 N N . SER A 1 96 ? 2.313 8.209 -21.423 1.00 83.62 96 SER A N 1
ATOM 775 C CA . SER A 1 96 ? 1.571 8.880 -22.498 1.00 83.62 96 SER A CA 1
ATOM 776 C C . SER A 1 96 ? 2.190 10.212 -22.926 1.00 83.62 96 SER A C 1
ATOM 778 O O . SER A 1 96 ? 1.993 10.624 -24.067 1.00 83.62 96 SER A O 1
ATOM 780 N N . MET A 1 97 ? 2.889 10.897 -22.016 1.00 82.44 97 MET A N 1
ATOM 781 C CA . MET A 1 97 ? 3.490 12.212 -22.268 1.00 82.44 97 MET A CA 1
ATOM 782 C C . MET A 1 97 ? 4.934 12.135 -22.773 1.00 82.44 97 MET A C 1
ATOM 784 O O . MET A 1 97 ? 5.421 13.099 -23.352 1.00 82.44 97 MET A O 1
ATOM 788 N N . SER A 1 98 ? 5.635 11.024 -22.525 1.00 78.44 98 SER A N 1
ATOM 789 C CA . SER A 1 98 ? 7.094 10.930 -22.700 1.00 78.44 98 SER A CA 1
ATOM 790 C C . SER A 1 98 ? 7.548 10.094 -23.892 1.00 78.44 98 SER A C 1
ATOM 792 O O . SER A 1 98 ? 8.730 10.130 -24.228 1.00 78.44 98 SER A O 1
ATOM 794 N N . ASN A 1 99 ? 6.660 9.324 -24.525 1.00 72.19 99 ASN A N 1
ATOM 795 C CA . ASN A 1 99 ? 7.068 8.375 -25.553 1.00 72.19 99 ASN A CA 1
ATOM 796 C C . ASN A 1 99 ? 6.131 8.405 -26.769 1.00 72.19 99 ASN A C 1
ATOM 798 O O . ASN A 1 99 ? 4.995 7.933 -26.722 1.00 72.19 99 ASN A O 1
ATOM 802 N N . GLU A 1 100 ? 6.642 8.948 -27.876 1.00 62.88 100 GLU A N 1
ATOM 803 C CA . GLU A 1 100 ? 5.920 9.073 -29.149 1.00 62.88 100 GLU A CA 1
ATOM 804 C C . GLU A 1 100 ? 5.630 7.717 -29.814 1.00 62.88 100 GLU A C 1
ATOM 806 O O . GLU A 1 100 ? 4.700 7.618 -30.611 1.00 62.88 100 GLU A O 1
ATOM 811 N N . ASN A 1 101 ? 6.364 6.663 -29.439 1.00 74.94 101 ASN A N 1
ATOM 812 C CA . ASN A 1 101 ? 6.267 5.327 -30.033 1.00 74.94 101 ASN A CA 1
ATOM 813 C C . ASN A 1 101 ? 5.345 4.366 -29.262 1.00 74.94 101 ASN A C 1
ATOM 815 O O . ASN A 1 101 ? 5.382 3.159 -29.509 1.00 74.94 101 ASN A O 1
ATOM 819 N N . VAL A 1 102 ? 4.550 4.849 -28.300 1.00 80.94 102 VAL A N 1
ATOM 820 C CA . VAL A 1 102 ? 3.629 3.977 -27.551 1.00 80.94 102 VAL A CA 1
ATOM 821 C C . VAL A 1 102 ? 2.275 3.884 -28.238 1.00 80.94 102 VAL A C 1
ATOM 823 O O . VAL A 1 102 ? 1.738 4.870 -28.739 1.00 80.94 102 VAL A O 1
ATOM 826 N N . ASP A 1 103 ? 1.692 2.689 -28.186 1.00 88.44 103 ASP A N 1
ATOM 827 C CA . ASP A 1 103 ? 0.303 2.436 -28.545 1.00 88.44 103 ASP A CA 1
ATOM 828 C C . ASP A 1 103 ? -0.653 3.262 -27.658 1.00 88.44 103 ASP A C 1
ATOM 830 O O . ASP A 1 103 ? -0.938 2.931 -26.499 1.00 88.44 103 ASP A O 1
ATOM 834 N N . LYS A 1 104 ? -1.129 4.379 -28.217 1.00 87.38 104 LYS A N 1
ATOM 835 C CA . LYS A 1 104 ? -2.027 5.329 -27.546 1.00 87.38 104 LYS A CA 1
ATOM 836 C C . LYS A 1 104 ? -3.402 4.732 -27.256 1.00 87.38 104 LYS A C 1
ATOM 838 O O . LYS A 1 104 ? -4.024 5.119 -26.262 1.00 87.38 104 LYS A O 1
ATOM 843 N N . GLU A 1 105 ? -3.876 3.798 -28.077 1.00 90.06 105 GLU A N 1
ATOM 844 C CA . GLU A 1 105 ? -5.159 3.128 -27.852 1.00 90.06 105 GLU A CA 1
ATOM 845 C C . GLU A 1 105 ? -5.054 2.197 -26.645 1.00 90.06 105 GLU A C 1
ATOM 847 O O . GLU A 1 105 ? -5.891 2.255 -25.738 1.00 90.06 105 GLU A O 1
ATOM 852 N N . LEU A 1 106 ? -3.966 1.423 -26.558 1.00 91.69 106 LEU A N 1
ATOM 853 C CA . LEU A 1 106 ? -3.691 0.565 -25.407 1.00 91.69 106 LEU A CA 1
ATOM 854 C C . LEU A 1 106 ? -3.536 1.367 -24.108 1.00 91.69 106 LEU A C 1
ATOM 856 O O . LEU A 1 106 ? -4.083 0.963 -23.076 1.00 91.69 106 LEU A O 1
ATOM 860 N N . ILE A 1 107 ? -2.808 2.492 -24.132 1.00 91.81 107 ILE A N 1
ATOM 861 C CA . ILE A 1 107 ? -2.691 3.377 -22.960 1.00 91.81 107 ILE A CA 1
ATOM 862 C C . ILE A 1 107 ? -4.076 3.864 -22.539 1.00 91.81 107 ILE A C 1
ATOM 864 O O . ILE A 1 107 ? -4.435 3.722 -21.371 1.00 91.81 107 ILE A O 1
ATOM 868 N N . THR A 1 108 ? -4.863 4.399 -23.474 1.00 92.25 108 THR A N 1
ATOM 869 C CA . THR A 1 108 ? -6.210 4.917 -23.194 1.00 92.25 108 THR A CA 1
ATOM 870 C C . THR A 1 108 ? -7.095 3.841 -22.564 1.00 92.25 108 THR A C 1
ATOM 872 O O . THR A 1 108 ? -7.687 4.063 -21.507 1.00 92.25 108 THR A O 1
ATOM 875 N N . ALA A 1 109 ? -7.118 2.639 -23.144 1.00 94.94 109 ALA A N 1
ATOM 876 C CA . ALA A 1 109 ? -7.900 1.519 -22.628 1.00 94.94 109 ALA A CA 1
ATOM 877 C C . ALA A 1 109 ? -7.484 1.109 -21.202 1.00 94.94 109 ALA A C 1
ATOM 879 O O . ALA A 1 109 ? -8.339 0.834 -20.353 1.00 94.94 109 ALA A O 1
ATOM 880 N N . ARG A 1 110 ? -6.176 1.087 -20.907 1.00 95.75 110 ARG A N 1
ATOM 881 C CA . ARG A 1 110 ? -5.656 0.780 -19.563 1.00 95.75 110 ARG A CA 1
ATOM 882 C C . ARG A 1 110 ? -5.969 1.883 -18.552 1.00 95.75 110 ARG A C 1
ATOM 884 O O . ARG A 1 110 ? -6.368 1.563 -17.434 1.00 95.75 110 ARG A O 1
ATOM 891 N N . THR A 1 111 ? -5.844 3.147 -18.943 1.00 96.00 111 THR A N 1
ATOM 892 C CA . THR A 1 111 ? -6.198 4.312 -18.121 1.00 96.00 111 THR A CA 1
ATOM 893 C C . THR A 1 111 ? -7.669 4.267 -17.714 1.00 96.00 111 THR A C 1
ATOM 895 O O . THR A 1 111 ? -7.981 4.342 -16.527 1.00 96.00 111 THR A O 1
ATOM 898 N N . GLU A 1 112 ? -8.579 4.045 -18.666 1.00 96.75 112 GLU A N 1
ATOM 899 C CA . GLU A 1 112 ? -10.016 3.949 -18.378 1.00 96.75 112 GLU A CA 1
ATOM 900 C C . GLU A 1 112 ? -10.373 2.738 -17.509 1.00 96.75 112 GLU A C 1
ATOM 902 O O . GLU A 1 112 ? -11.324 2.782 -16.726 1.00 96.75 112 GLU A O 1
ATOM 907 N N . ARG A 1 113 ? -9.609 1.646 -17.605 1.00 97.44 113 ARG A N 1
ATOM 908 C CA . ARG A 1 113 ? -9.759 0.505 -16.696 1.00 97.44 113 ARG A CA 1
ATOM 909 C C . ARG A 1 113 ? -9.333 0.855 -15.269 1.00 97.44 113 ARG A C 1
ATOM 911 O O . ARG A 1 113 ? -10.058 0.516 -14.340 1.00 97.44 113 ARG A O 1
ATOM 918 N N . LEU A 1 114 ? -8.190 1.517 -15.086 1.00 97.56 114 LEU A N 1
ATOM 919 C CA . LEU A 1 114 ? -7.703 1.908 -13.757 1.00 97.56 114 LEU A CA 1
ATOM 920 C C . LEU A 1 114 ? -8.631 2.918 -13.078 1.00 97.56 114 LEU A C 1
ATOM 922 O O . LEU A 1 114 ? -8.893 2.782 -11.887 1.00 97.56 114 LEU A O 1
ATOM 926 N N . LYS A 1 115 ? -9.177 3.883 -13.831 1.00 97.44 115 LYS A N 1
ATOM 927 C CA . LYS A 1 115 ? -10.183 4.824 -13.313 1.00 97.44 115 LYS A CA 1
ATOM 928 C C . LYS A 1 115 ? -11.412 4.094 -12.775 1.00 97.44 115 LYS A C 1
ATOM 930 O O . LYS A 1 115 ? -11.770 4.296 -11.623 1.00 97.44 115 LYS A O 1
ATOM 935 N N . ARG A 1 116 ? -11.966 3.151 -13.546 1.00 97.88 116 ARG A N 1
ATOM 936 C CA . ARG A 1 116 ? -13.078 2.305 -13.081 1.00 97.88 116 ARG A CA 1
ATOM 937 C C . ARG A 1 116 ? -12.732 1.519 -11.814 1.00 97.88 116 ARG A C 1
ATOM 939 O O . ARG A 1 116 ? -13.538 1.451 -10.898 1.00 97.88 116 ARG A O 1
ATOM 946 N N . GLN A 1 117 ? -11.518 0.974 -11.718 1.00 98.00 117 GLN A N 1
ATOM 947 C CA . GLN A 1 117 ? -11.072 0.284 -10.501 1.00 98.00 117 GLN A CA 1
ATOM 948 C C . GLN A 1 117 ? -10.946 1.223 -9.292 1.00 98.00 117 GLN A C 1
ATOM 950 O O . GLN A 1 117 ? -11.205 0.798 -8.168 1.00 98.00 117 GLN A O 1
ATOM 955 N N . LEU A 1 118 ? -10.553 2.483 -9.497 1.00 97.75 118 LEU A N 1
ATOM 956 C CA . LEU A 1 118 ? -10.530 3.503 -8.444 1.00 97.75 118 LEU A CA 1
ATOM 957 C C . LEU A 1 118 ? -11.943 3.915 -8.015 1.00 97.75 118 LEU A C 1
ATOM 959 O O . LEU A 1 118 ? -12.176 4.120 -6.822 1.00 97.75 118 LEU A O 1
ATOM 963 N N . ASP A 1 119 ? -12.891 3.980 -8.948 1.00 97.62 119 ASP A N 1
ATOM 964 C CA . ASP A 1 119 ? -14.302 4.222 -8.636 1.00 97.62 119 ASP A CA 1
ATOM 965 C C . ASP A 1 119 ? -14.872 3.078 -7.780 1.00 97.62 119 ASP A C 1
ATOM 967 O O . ASP A 1 119 ? -15.440 3.320 -6.709 1.00 97.62 119 ASP A O 1
ATOM 971 N N . ASP A 1 120 ? -14.628 1.825 -8.179 1.00 97.12 120 ASP A N 1
ATOM 972 C CA . ASP A 1 120 ? -15.009 0.636 -7.407 1.00 97.12 120 ASP A CA 1
ATOM 973 C C . ASP A 1 120 ? -14.357 0.638 -6.014 1.00 97.12 120 ASP A C 1
ATOM 975 O O . ASP A 1 120 ? -15.014 0.390 -4.996 1.00 97.12 120 ASP A O 1
ATOM 979 N N . GLN A 1 121 ? -13.064 0.972 -5.939 1.00 97.00 121 GLN A N 1
ATOM 980 C CA . GLN A 1 121 ? -12.344 1.078 -4.672 1.00 97.00 121 GLN A CA 1
ATOM 981 C C . GLN A 1 121 ? -12.939 2.172 -3.780 1.00 97.00 121 GLN A C 1
ATOM 983 O O . GLN A 1 121 ? -13.074 1.955 -2.576 1.00 97.00 121 GLN A O 1
ATOM 988 N N . THR A 1 122 ? -13.368 3.301 -4.346 1.00 95.88 122 THR A N 1
ATOM 989 C CA . THR A 1 122 ? -14.006 4.393 -3.598 1.00 95.88 122 THR A CA 1
ATOM 990 C C . THR A 1 122 ? -15.319 3.934 -2.961 1.00 95.88 122 THR A C 1
ATOM 992 O O . THR A 1 122 ? -15.622 4.285 -1.816 1.00 95.88 122 THR A O 1
ATOM 995 N N . ILE A 1 123 ? -16.102 3.110 -3.662 1.00 95.44 123 ILE A N 1
ATOM 996 C CA . ILE A 1 123 ? -17.330 2.517 -3.115 1.00 95.44 123 ILE A CA 1
ATOM 997 C C . ILE A 1 123 ? -16.994 1.574 -1.952 1.00 95.44 123 ILE A C 1
ATOM 999 O O . ILE A 1 123 ? -17.606 1.676 -0.881 1.00 95.44 123 ILE A O 1
ATOM 1003 N N . LEU A 1 124 ? -15.995 0.701 -2.127 1.00 94.56 124 LEU A N 1
ATOM 1004 C CA . LEU A 1 124 ? -15.520 -0.201 -1.073 1.00 94.56 124 LEU A CA 1
ATOM 1005 C C . LEU A 1 124 ? -15.013 0.571 0.150 1.00 94.56 124 LEU A C 1
ATOM 1007 O O . LEU A 1 124 ? -15.359 0.222 1.279 1.00 94.56 124 LEU A O 1
ATOM 1011 N N . ARG A 1 125 ? -14.258 1.653 -0.067 1.00 95.12 125 ARG A N 1
ATOM 1012 C CA . ARG A 1 125 ? -13.756 2.544 0.982 1.00 95.12 125 ARG A CA 1
ATOM 1013 C C . ARG A 1 125 ? -14.898 3.133 1.800 1.00 95.12 125 ARG A C 1
ATOM 1015 O O . ARG A 1 125 ? -14.887 3.002 3.013 1.00 95.12 125 ARG A O 1
ATOM 1022 N N . ARG A 1 126 ? -15.936 3.681 1.161 1.00 94.75 126 ARG A N 1
ATOM 1023 C CA . ARG A 1 126 ? -17.103 4.239 1.874 1.00 94.75 126 ARG A CA 1
ATOM 1024 C C . ARG A 1 126 ? -17.826 3.199 2.729 1.00 94.75 126 ARG A C 1
ATOM 1026 O O . ARG A 1 126 ? -18.278 3.507 3.830 1.00 94.75 126 ARG A O 1
ATOM 1033 N N . ALA A 1 127 ? -17.981 1.975 2.222 1.00 92.50 127 ALA A N 1
ATOM 1034 C CA . ALA A 1 127 ? -18.583 0.891 2.993 1.00 92.50 127 ALA A CA 1
ATOM 1035 C C . ALA A 1 127 ? -17.710 0.504 4.195 1.00 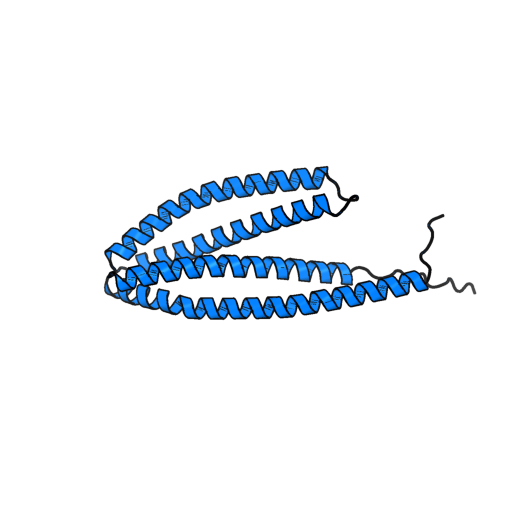92.50 127 ALA A C 1
ATOM 1037 O O . ALA A 1 127 ? -18.229 0.288 5.291 1.00 92.50 127 ALA A O 1
ATOM 1038 N N . PHE A 1 128 ? -16.395 0.468 3.987 1.00 94.75 128 PHE A N 1
ATOM 1039 C CA . PHE A 1 128 ? -15.415 0.196 5.022 1.00 94.75 128 PHE A CA 1
ATOM 1040 C C . PHE A 1 128 ? -15.395 1.282 6.101 1.00 94.75 128 PHE A C 1
ATOM 1042 O O . PHE A 1 128 ? -15.472 0.951 7.277 1.00 94.75 128 PHE A O 1
ATOM 1049 N N . ASP A 1 129 ? -15.359 2.560 5.723 1.00 94.94 129 ASP A N 1
ATOM 1050 C CA . ASP A 1 129 ? -15.268 3.692 6.651 1.00 94.94 129 ASP A CA 1
ATOM 1051 C C . ASP A 1 129 ? -16.460 3.728 7.615 1.00 94.94 129 ASP A C 1
ATOM 1053 O O . ASP A 1 129 ? -16.299 4.020 8.798 1.00 94.94 129 ASP A O 1
ATOM 1057 N N . ARG A 1 130 ? -17.658 3.342 7.149 1.00 94.19 130 ARG A N 1
ATOM 1058 C CA . ARG A 1 130 ? -18.822 3.165 8.034 1.00 94.19 130 ARG A CA 1
ATOM 1059 C C . ARG A 1 130 ? -18.576 2.095 9.093 1.00 94.19 130 ARG A C 1
ATOM 1061 O O . ARG A 1 130 ? -18.901 2.303 10.254 1.00 94.19 130 ARG A O 1
ATOM 1068 N N . ARG A 1 131 ? -18.003 0.956 8.704 1.00 93.56 131 ARG A N 1
ATOM 1069 C CA . ARG A 1 131 ? -17.681 -0.130 9.636 1.00 93.56 131 ARG A CA 1
ATOM 1070 C C . ARG A 1 131 ? -16.543 0.255 10.584 1.00 93.56 131 ARG A C 1
ATOM 1072 O O . ARG A 1 131 ? -16.622 -0.069 11.763 1.00 93.56 131 ARG A O 1
ATOM 1079 N N . ASP A 1 132 ? -15.524 0.951 10.085 1.00 95.38 132 ASP A N 1
ATOM 1080 C CA . ASP A 1 132 ? -14.406 1.462 10.886 1.00 95.38 132 ASP A CA 1
ATOM 1081 C C . ASP A 1 132 ? -14.897 2.440 11.959 1.00 95.38 132 ASP A C 1
ATOM 1083 O O . ASP A 1 132 ? -14.496 2.341 13.114 1.00 95.38 132 ASP A O 1
ATOM 1087 N N . ALA A 1 133 ? -15.850 3.311 11.610 1.00 95.44 133 ALA A N 1
ATOM 1088 C CA . ALA A 1 133 ? -16.475 4.228 12.557 1.00 95.44 133 ALA A CA 1
ATOM 1089 C C . ALA A 1 133 ? -17.271 3.504 13.658 1.00 95.44 133 ALA A C 1
ATOM 1091 O O . ALA A 1 133 ? -17.262 3.944 14.806 1.00 95.44 133 ALA A O 1
ATOM 1092 N N . GLU A 1 134 ? -17.947 2.391 13.352 1.00 94.25 134 GLU A N 1
ATOM 1093 C CA . GLU A 1 134 ? -18.612 1.578 14.383 1.00 94.25 134 GLU A CA 1
ATOM 1094 C C . GLU A 1 134 ? -17.603 0.884 15.309 1.00 94.25 134 GLU A C 1
ATOM 1096 O O . GLU A 1 134 ? -17.818 0.816 16.521 1.00 94.25 134 GLU A O 1
ATOM 1101 N N . VAL A 1 135 ? -16.468 0.432 14.765 1.00 93.56 135 VAL A N 1
ATOM 1102 C CA . VAL A 1 135 ? -15.356 -0.095 15.570 1.00 93.56 135 VAL A CA 1
ATOM 1103 C C . VAL A 1 135 ? -14.784 0.992 16.484 1.00 93.56 135 VAL A C 1
ATOM 1105 O O . VAL A 1 135 ? -14.600 0.743 17.674 1.00 93.56 135 VAL A O 1
ATOM 1108 N N . ASP A 1 136 ? -14.585 2.211 15.980 1.00 94.62 136 ASP A N 1
ATOM 1109 C CA . ASP A 1 136 ? -14.129 3.343 16.793 1.00 94.62 136 ASP A CA 1
ATOM 1110 C C . ASP A 1 136 ? -15.098 3.683 17.918 1.00 94.62 136 ASP A C 1
ATOM 1112 O O . ASP A 1 136 ? -14.672 3.877 19.053 1.00 94.62 136 ASP A O 1
ATOM 1116 N N . LYS A 1 137 ? -16.405 3.734 17.632 1.00 94.44 137 LYS A N 1
ATOM 1117 C CA . LYS A 1 137 ? -17.428 3.981 18.659 1.00 94.44 137 LYS A CA 1
ATOM 1118 C C . LYS A 1 137 ? -17.358 2.936 19.766 1.00 94.44 137 LYS A C 1
ATOM 1120 O O . L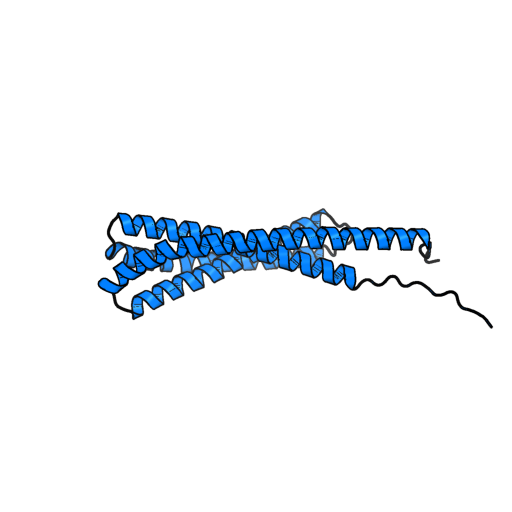YS A 1 137 ? -17.407 3.292 20.944 1.00 94.44 137 LYS A O 1
ATOM 1125 N N . TYR A 1 138 ? -17.218 1.662 19.395 1.00 91.25 138 TYR A N 1
ATOM 1126 C CA . TYR A 1 138 ? -17.059 0.582 20.361 1.00 91.25 138 TYR A CA 1
ATOM 1127 C C . TYR A 1 138 ? -15.808 0.788 21.223 1.00 91.25 138 TYR A C 1
ATOM 1129 O O . TYR A 1 138 ? -15.915 0.803 22.450 1.00 91.25 138 TYR A O 1
ATOM 1137 N N . ILE A 1 139 ? -14.648 1.009 20.600 1.00 91.81 139 ILE A N 1
ATOM 1138 C CA . ILE A 1 139 ? -13.375 1.215 21.301 1.00 91.81 139 ILE A CA 1
ATOM 1139 C C . ILE A 1 139 ? -13.479 2.420 22.243 1.00 91.81 139 ILE A C 1
ATOM 1141 O O . ILE A 1 139 ? -13.200 2.314 23.435 1.00 91.81 139 ILE A O 1
ATOM 1145 N N . PHE A 1 140 ? -13.973 3.556 21.756 1.00 94.12 140 PHE A N 1
ATOM 1146 C CA . PHE A 1 140 ? -14.096 4.774 22.552 1.00 94.12 140 PHE A CA 1
ATOM 1147 C C . PHE A 1 140 ? -15.053 4.626 23.734 1.00 94.12 140 PHE A C 1
ATOM 1149 O O . PHE A 1 140 ? -14.790 5.205 24.786 1.00 94.12 140 PHE A O 1
ATOM 1156 N N . SER A 1 141 ? -16.105 3.810 23.627 1.00 92.31 141 SER A N 1
ATOM 1157 C CA . SER A 1 141 ? -17.006 3.536 24.756 1.00 92.31 141 SER A CA 1
ATOM 1158 C C . SER A 1 141 ? -16.328 2.823 25.938 1.00 92.31 141 SER A C 1
ATOM 1160 O O . SER A 1 141 ? -16.867 2.836 27.042 1.00 92.31 141 SER A O 1
ATOM 1162 N N . ARG A 1 142 ? -15.150 2.221 25.720 1.00 90.50 142 ARG A N 1
ATOM 1163 C CA . ARG A 1 142 ? -14.402 1.432 26.713 1.00 90.50 142 ARG A CA 1
ATOM 1164 C C . ARG A 1 142 ? -13.129 2.104 27.220 1.00 90.50 142 ARG A C 1
ATOM 1166 O O . ARG A 1 142 ? -12.553 1.636 28.193 1.00 90.50 142 ARG A O 1
ATOM 1173 N N . LEU A 1 143 ? -12.700 3.185 26.576 1.00 90.25 143 LEU A N 1
ATOM 1174 C CA . LEU A 1 143 ? -11.439 3.862 26.866 1.00 90.25 143 LEU A CA 1
ATOM 1175 C C . LEU A 1 143 ? -11.653 5.219 27.542 1.00 90.25 143 LEU A C 1
ATOM 1177 O O . LEU A 1 143 ? -12.646 5.902 27.282 1.00 90.25 143 LEU A O 1
ATOM 1181 N N . ASN A 1 144 ? -10.676 5.626 28.356 1.00 93.00 144 ASN A N 1
ATOM 1182 C CA . ASN A 1 144 ? -10.551 6.996 28.854 1.00 93.00 144 ASN A CA 1
ATOM 1183 C C . ASN A 1 144 ? -10.047 7.951 27.747 1.00 93.00 144 ASN A C 1
ATOM 1185 O O . ASN A 1 144 ? -9.649 7.516 26.664 1.00 93.00 144 ASN A O 1
ATOM 1189 N N . ASP A 1 145 ? -10.058 9.260 28.003 1.00 94.56 145 ASP A N 1
ATOM 1190 C CA . ASP A 1 145 ? -9.726 10.260 26.977 1.00 94.56 145 ASP A CA 1
ATOM 1191 C C . ASP A 1 145 ? -8.271 10.192 26.486 1.00 94.56 145 ASP A C 1
ATOM 1193 O O . ASP A 1 145 ? -8.017 10.400 25.297 1.00 94.56 145 ASP A O 1
ATOM 1197 N N . GLU A 1 146 ? -7.330 9.822 27.356 1.00 94.75 146 GLU A N 1
ATOM 1198 C CA . GLU A 1 146 ? -5.926 9.610 26.987 1.00 94.75 146 GLU A CA 1
ATOM 1199 C C . GLU A 1 146 ? -5.787 8.466 25.973 1.00 94.75 146 GLU A C 1
ATOM 1201 O O . GLU A 1 146 ? -5.248 8.652 24.879 1.00 94.75 146 GLU A O 1
ATOM 1206 N N . ARG A 1 147 ? -6.371 7.303 26.273 1.00 93.69 147 ARG A N 1
ATOM 1207 C CA . ARG A 1 147 ? -6.344 6.118 25.406 1.00 93.69 147 ARG A CA 1
ATOM 1208 C C . ARG A 1 147 ? -7.107 6.326 24.101 1.00 93.69 147 ARG A C 1
ATOM 1210 O O . ARG A 1 147 ? -6.682 5.844 23.052 1.00 93.69 147 ARG A O 1
ATOM 1217 N N . ARG A 1 148 ? -8.200 7.098 24.118 1.00 95.69 148 ARG A N 1
ATOM 1218 C CA . ARG A 1 148 ? -8.899 7.523 22.889 1.00 95.69 148 ARG A CA 1
ATOM 1219 C C . ARG A 1 148 ? -7.999 8.374 21.996 1.00 95.69 148 ARG A C 1
ATOM 1221 O O . ARG A 1 148 ? -8.018 8.206 20.776 1.00 95.69 148 ARG A O 1
ATOM 1228 N N . SER A 1 149 ? -7.223 9.283 22.589 1.00 96.44 149 SER A N 1
ATOM 1229 C CA . SER A 1 149 ? -6.256 10.106 21.859 1.00 96.44 149 SER A CA 1
ATOM 1230 C C . SER A 1 149 ? -5.160 9.243 21.233 1.00 96.44 149 SER A C 1
ATOM 1232 O O . SER A 1 149 ? -4.922 9.330 20.028 1.00 96.44 149 SER A O 1
ATOM 1234 N N . GLN A 1 150 ? -4.573 8.331 22.011 1.00 96.50 150 GLN A N 1
ATOM 1235 C CA . GLN A 1 150 ? -3.563 7.393 21.518 1.00 96.50 150 GLN A CA 1
ATOM 1236 C C . GLN A 1 150 ? -4.089 6.490 20.397 1.00 96.50 150 GLN A C 1
ATOM 1238 O O . GLN A 1 150 ? -3.394 6.304 19.404 1.00 96.50 150 GLN A O 1
ATOM 1243 N N . TRP A 1 151 ? -5.328 5.988 20.487 1.00 96.56 151 TRP A N 1
ATOM 1244 C CA . TRP A 1 151 ? -5.945 5.218 19.399 1.00 96.56 151 TRP A CA 1
ATOM 1245 C C . TRP A 1 151 ? -6.050 6.028 18.101 1.00 96.56 151 TRP A C 1
ATOM 1247 O O . TRP A 1 151 ? -5.770 5.515 17.016 1.00 96.56 151 TRP A O 1
ATOM 1257 N N . ARG A 1 152 ? -6.420 7.311 18.192 1.00 96.38 152 ARG A N 1
ATOM 1258 C CA . ARG A 1 152 ? -6.481 8.196 17.021 1.00 96.38 152 ARG A CA 1
ATOM 1259 C C . ARG A 1 152 ? -5.098 8.382 16.396 1.00 96.38 152 ARG A C 1
ATOM 1261 O O . ARG A 1 152 ? -4.967 8.203 15.187 1.00 96.38 152 ARG A O 1
ATOM 1268 N N . ILE A 1 153 ? -4.091 8.679 17.221 1.00 97.25 153 ILE A N 1
ATOM 1269 C CA . ILE A 1 153 ? -2.692 8.841 16.791 1.00 97.25 153 ILE A CA 1
ATOM 1270 C C . ILE A 1 153 ? -2.183 7.555 16.134 1.00 97.25 153 ILE A C 1
ATOM 1272 O O . ILE A 1 153 ? -1.601 7.615 15.048 1.00 97.25 153 ILE A O 1
ATOM 1276 N N . TYR A 1 154 ? -2.465 6.399 16.745 1.00 97.81 154 TYR A N 1
ATOM 1277 C CA . TYR A 1 154 ? -2.122 5.090 16.201 1.00 97.81 154 TYR A CA 1
ATOM 1278 C C . TYR A 1 154 ? -2.678 4.923 14.790 1.00 97.81 154 TYR A C 1
ATOM 1280 O O . TYR A 1 154 ? -1.912 4.653 13.866 1.00 97.81 154 TYR A O 1
ATOM 1288 N N . LYS A 1 155 ? -3.992 5.111 14.602 1.00 96.88 155 LYS A N 1
ATOM 1289 C CA . LYS A 1 155 ? -4.639 4.898 13.300 1.00 96.88 155 LYS A CA 1
ATOM 1290 C C . LYS A 1 155 ? -4.150 5.865 12.229 1.00 96.88 155 LYS A C 1
ATOM 1292 O O . LYS A 1 155 ? -3.974 5.455 11.082 1.00 96.88 155 LYS A O 1
ATOM 1297 N N . GLU A 1 156 ? -3.952 7.132 12.582 1.00 96.88 156 GLU A N 1
ATOM 1298 C CA . GLU A 1 156 ? -3.446 8.146 11.657 1.00 96.88 156 GLU A CA 1
ATOM 1299 C C . GLU A 1 156 ? -2.034 7.795 11.180 1.00 96.88 156 GLU A C 1
ATOM 1301 O O . GLU A 1 156 ? -1.790 7.677 9.975 1.00 96.88 156 GLU A O 1
ATOM 1306 N N . THR A 1 157 ? -1.137 7.524 12.130 1.00 98.25 157 THR A N 1
ATOM 1307 C CA . THR A 1 157 ? 0.251 7.133 11.860 1.00 98.25 157 THR A CA 1
ATOM 1308 C C . THR A 1 157 ? 0.302 5.844 11.053 1.00 98.25 157 THR A C 1
ATOM 1310 O O . THR A 1 157 ? 0.945 5.777 10.011 1.00 98.25 157 THR A O 1
ATOM 1313 N N . TRP A 1 158 ? -0.459 4.837 11.469 1.00 98.06 158 TRP A N 1
ATOM 1314 C CA . TRP A 1 158 ? -0.528 3.540 10.811 1.00 98.06 158 TRP A CA 1
ATOM 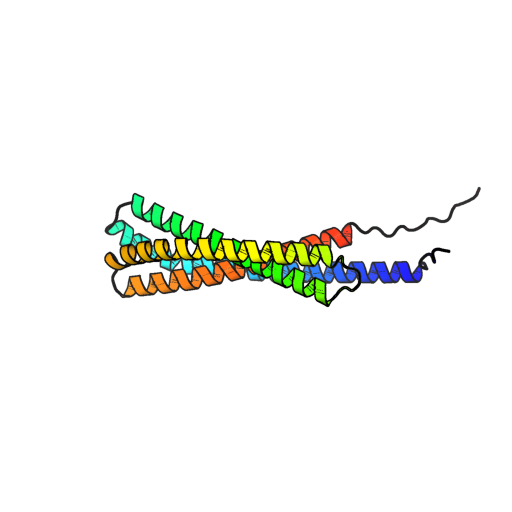1315 C C . TRP A 1 158 ? -1.009 3.636 9.356 1.00 98.06 158 TRP A C 1
ATOM 1317 O O . TRP A 1 158 ? -0.459 2.976 8.469 1.00 98.06 158 TRP A O 1
ATOM 1327 N N . LYS A 1 159 ? -2.013 4.479 9.074 1.00 96.81 159 LYS A N 1
ATOM 1328 C CA . LYS A 1 159 ? -2.518 4.696 7.710 1.00 96.81 159 LYS A CA 1
ATOM 1329 C C . LYS A 1 159 ? -1.479 5.397 6.833 1.00 96.81 159 LYS A C 1
ATOM 1331 O O . LYS A 1 159 ? -1.303 5.007 5.674 1.00 96.81 159 LYS A O 1
ATOM 1336 N N . ARG A 1 160 ? -0.790 6.402 7.383 1.00 98.06 160 ARG A N 1
ATOM 1337 C CA . ARG A 1 160 ? 0.308 7.105 6.709 1.00 98.06 160 ARG A CA 1
ATOM 1338 C C . ARG A 1 160 ? 1.438 6.132 6.358 1.00 98.06 160 ARG A C 1
ATOM 1340 O O . ARG A 1 160 ? 1.727 5.964 5.177 1.00 98.06 160 ARG A O 1
ATOM 1347 N N . LEU A 1 161 ? 1.959 5.399 7.343 1.00 98.50 161 LEU A N 1
ATOM 1348 C CA . LEU A 1 161 ? 3.025 4.409 7.148 1.00 98.50 161 LEU A CA 1
ATOM 1349 C C . LEU A 1 161 ? 2.622 3.302 6.160 1.00 98.50 161 LEU A C 1
ATOM 1351 O O . LEU A 1 161 ? 3.423 2.878 5.334 1.00 98.50 161 LEU A O 1
ATOM 1355 N N . THR A 1 162 ? 1.359 2.853 6.180 1.00 98.50 162 THR A N 1
ATOM 1356 C CA . THR A 1 162 ? 0.852 1.853 5.215 1.00 98.50 162 THR A CA 1
ATOM 1357 C C . THR A 1 162 ? 0.917 2.371 3.781 1.00 98.50 162 THR A C 1
ATOM 1359 O O . THR A 1 162 ? 1.234 1.615 2.861 1.00 98.50 162 THR A O 1
ATOM 1362 N N . THR A 1 163 ? 0.601 3.650 3.591 1.00 98.38 163 THR A N 1
ATOM 1363 C CA . THR A 1 163 ? 0.649 4.305 2.284 1.00 98.38 163 THR A CA 1
ATOM 1364 C C . THR A 1 163 ? 2.096 4.436 1.825 1.00 98.38 163 THR A C 1
ATOM 1366 O O . THR A 1 163 ? 2.432 3.920 0.763 1.00 98.38 163 THR A O 1
ATOM 1369 N N . GLU A 1 164 ? 2.960 5.022 2.657 1.00 98.50 164 GLU A N 1
ATOM 1370 C CA . GLU A 1 164 ? 4.385 5.225 2.364 1.00 98.50 164 GLU A CA 1
ATOM 1371 C C . GLU A 1 164 ? 5.097 3.899 2.046 1.00 98.50 164 GLU A C 1
ATOM 1373 O O . GLU A 1 164 ? 5.757 3.785 1.011 1.00 98.50 164 GLU A O 1
ATOM 1378 N N . ARG A 1 165 ? 4.873 2.850 2.854 1.00 98.50 165 ARG A N 1
ATOM 1379 C CA . ARG A 1 165 ? 5.426 1.509 2.606 1.00 98.50 165 ARG A CA 1
ATOM 1380 C C . ARG A 1 165 ? 5.001 0.955 1.251 1.00 98.50 165 ARG A C 1
ATOM 1382 O O . ARG A 1 165 ? 5.837 0.448 0.508 1.00 98.50 165 ARG A O 1
ATOM 1389 N N . GLN A 1 166 ? 3.712 1.060 0.914 1.00 98.56 166 GLN A N 1
ATOM 1390 C CA . GLN A 1 166 ? 3.216 0.568 -0.371 1.00 98.56 166 GLN A CA 1
ATOM 1391 C C . GLN A 1 166 ? 3.814 1.347 -1.544 1.00 98.56 166 GLN A C 1
ATOM 1393 O O . GLN A 1 166 ? 4.076 0.753 -2.589 1.00 98.56 166 GLN A O 1
ATOM 1398 N N . GLU A 1 167 ? 4.035 2.653 -1.401 1.00 98.62 167 GLU A N 1
ATOM 1399 C CA . GLU A 1 167 ? 4.687 3.425 -2.454 1.00 98.62 167 GLU A CA 1
ATOM 1400 C C . GLU A 1 167 ? 6.137 2.992 -2.675 1.00 98.62 167 GLU A C 1
ATOM 1402 O O . GLU A 1 167 ? 6.575 2.873 -3.824 1.00 98.62 167 GLU A O 1
ATOM 1407 N N . ILE A 1 168 ? 6.881 2.729 -1.597 1.00 98.50 168 ILE A N 1
ATOM 1408 C CA . ILE A 1 168 ? 8.237 2.184 -1.691 1.00 98.50 168 ILE A CA 1
ATOM 1409 C C . ILE A 1 168 ? 8.213 0.801 -2.347 1.00 98.50 168 ILE A C 1
ATOM 1411 O O . ILE A 1 168 ? 8.972 0.575 -3.289 1.00 98.50 168 ILE A O 1
ATOM 1415 N N . ASP A 1 169 ? 7.303 -0.086 -1.938 1.00 98.31 169 ASP A N 1
ATOM 1416 C CA . ASP A 1 169 ? 7.155 -1.419 -2.536 1.00 98.31 169 ASP A CA 1
ATOM 1417 C C . ASP A 1 169 ? 6.897 -1.337 -4.057 1.00 98.31 169 ASP A C 1
ATOM 1419 O O . ASP A 1 169 ? 7.497 -2.081 -4.836 1.00 98.31 169 ASP A O 1
ATOM 1423 N N . GLU A 1 170 ? 6.058 -0.400 -4.515 1.00 98.12 170 GLU A N 1
ATOM 1424 C CA . GLU A 1 170 ? 5.806 -0.174 -5.947 1.00 98.12 170 GLU A CA 1
ATOM 1425 C C . GLU A 1 170 ? 7.042 0.366 -6.689 1.00 98.12 170 GLU A C 1
ATOM 1427 O O . GLU A 1 170 ? 7.301 -0.029 -7.831 1.00 98.12 170 GLU A O 1
ATOM 1432 N N . ARG A 1 171 ? 7.823 1.259 -6.062 1.00 98.06 171 ARG A N 1
ATOM 1433 C CA . ARG A 1 171 ? 9.072 1.798 -6.639 1.00 98.06 171 ARG A CA 1
ATOM 1434 C C . ARG A 1 171 ? 10.159 0.725 -6.721 1.00 98.06 171 ARG A C 1
ATOM 1436 O O . ARG A 1 171 ? 10.831 0.629 -7.749 1.00 98.06 171 ARG A O 1
ATOM 1443 N N . LEU A 1 172 ? 10.296 -0.100 -5.684 1.00 98.38 172 LEU A N 1
ATOM 1444 C CA . LEU A 1 172 ? 11.205 -1.246 -5.646 1.00 98.38 172 LEU A CA 1
ATOM 1445 C C . LEU A 1 172 ? 10.851 -2.268 -6.723 1.00 98.38 172 LEU A C 1
ATOM 1447 O O . LEU A 1 172 ? 11.728 -2.683 -7.482 1.00 98.38 172 LEU A O 1
ATOM 1451 N N . PHE A 1 173 ? 9.571 -2.642 -6.826 1.00 97.31 173 PHE A N 1
ATOM 1452 C CA . PHE A 1 173 ? 9.089 -3.558 -7.859 1.00 97.31 173 PHE A CA 1
ATOM 1453 C C . PHE A 1 173 ? 9.459 -3.054 -9.259 1.00 97.31 173 PHE A C 1
ATOM 1455 O O . PHE A 1 173 ? 10.082 -3.780 -10.033 1.00 97.3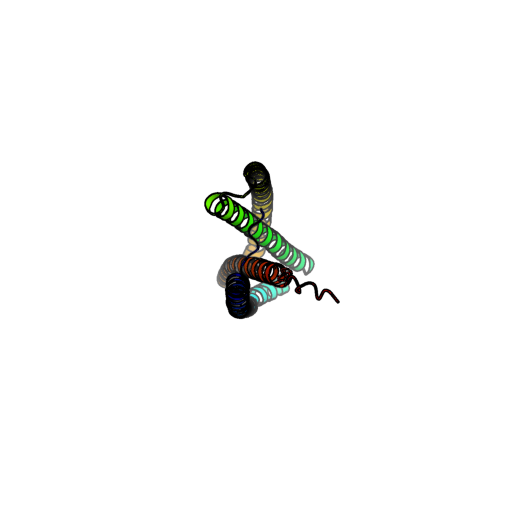1 173 PHE A O 1
ATOM 1462 N N . LEU A 1 174 ? 9.167 -1.785 -9.557 1.00 96.00 174 LEU A N 1
ATOM 1463 C CA . LEU A 1 174 ? 9.496 -1.192 -10.851 1.00 96.00 174 LEU A CA 1
ATOM 1464 C C . LEU A 1 174 ? 11.007 -1.164 -11.120 1.00 96.00 174 LEU A C 1
ATOM 1466 O O . LEU A 1 174 ? 11.434 -1.502 -12.222 1.00 96.00 174 LEU A O 1
ATOM 1470 N N . GLY A 1 175 ? 11.822 -0.777 -10.136 1.00 97.38 175 GLY A N 1
ATOM 1471 C CA . GLY A 1 175 ? 13.279 -0.750 -10.287 1.00 97.38 175 GLY A CA 1
ATOM 1472 C C . GLY A 1 175 ? 13.856 -2.135 -10.593 1.00 97.38 175 GLY A C 1
ATOM 1473 O O . GLY A 1 175 ? 14.726 -2.272 -11.455 1.00 97.38 175 GLY A O 1
ATOM 1474 N N . ARG A 1 176 ? 13.336 -3.178 -9.936 1.00 97.75 176 ARG A N 1
ATOM 1475 C CA . ARG A 1 176 ? 13.738 -4.573 -10.176 1.00 97.75 176 ARG A CA 1
ATOM 1476 C C . ARG A 1 176 ? 13.351 -5.031 -11.581 1.00 97.75 176 ARG A C 1
ATOM 1478 O O . ARG A 1 176 ? 14.196 -5.578 -12.285 1.00 97.75 176 ARG A O 1
ATOM 1485 N N . GLU A 1 177 ? 12.134 -4.723 -12.024 1.00 96.44 177 GLU A N 1
ATOM 1486 C CA . GLU A 1 177 ? 11.685 -5.021 -13.390 1.00 96.44 177 GLU A CA 1
ATOM 1487 C C . GLU A 1 177 ? 12.531 -4.303 -14.449 1.00 96.44 177 GLU A C 1
ATOM 1489 O O . GLU A 1 177 ? 12.921 -4.907 -15.448 1.00 96.44 177 GLU A O 1
ATOM 1494 N N . GLN A 1 178 ? 12.900 -3.042 -14.211 1.00 95.38 178 GLN A N 1
ATOM 1495 C CA . GLN A 1 178 ? 13.788 -2.295 -15.105 1.00 95.38 178 GLN A CA 1
ATOM 1496 C C . GLN A 1 178 ? 15.179 -2.933 -15.200 1.00 95.38 178 GLN A C 1
ATOM 1498 O O . GLN A 1 178 ? 15.710 -3.079 -16.300 1.00 95.38 178 GLN A O 1
ATOM 1503 N N . ILE A 1 179 ? 15.767 -3.354 -14.076 1.00 96.69 179 ILE A N 1
ATOM 1504 C CA . ILE A 1 179 ? 17.051 -4.069 -14.082 1.00 96.69 179 ILE A CA 1
ATOM 1505 C C . ILE A 1 179 ? 16.935 -5.397 -14.834 1.00 96.69 179 ILE A C 1
ATOM 1507 O O . ILE A 1 179 ? 17.812 -5.710 -15.639 1.00 96.69 179 ILE A O 1
ATOM 1511 N N . ASN A 1 180 ? 15.873 -6.168 -14.591 1.00 95.81 180 ASN A N 1
ATOM 1512 C CA . ASN A 1 180 ? 15.638 -7.443 -15.269 1.00 95.81 180 ASN A CA 1
ATOM 1513 C C . ASN A 1 180 ? 15.551 -7.247 -16.787 1.00 95.81 180 ASN A C 1
ATOM 1515 O O . ASN A 1 180 ? 16.253 -7.928 -17.537 1.00 95.81 180 ASN A O 1
ATOM 1519 N N . ALA A 1 181 ? 14.779 -6.254 -17.235 1.00 93.81 181 ALA A N 1
ATOM 1520 C CA . ALA A 1 181 ? 14.680 -5.893 -18.643 1.00 93.81 181 ALA A CA 1
ATOM 1521 C C . ALA A 1 181 ? 16.049 -5.500 -19.224 1.00 93.81 181 ALA A C 1
ATOM 1523 O O . ALA A 1 181 ? 16.472 -6.063 -20.231 1.00 93.81 181 ALA A O 1
ATOM 1524 N N . LEU A 1 182 ? 16.799 -4.615 -18.558 1.00 93.81 182 LEU A N 1
ATOM 1525 C CA . LEU A 1 182 ? 18.123 -4.176 -19.019 1.00 93.81 182 LEU A CA 1
ATOM 1526 C C . LEU A 1 182 ? 19.151 -5.314 -19.080 1.00 93.81 182 LEU A C 1
ATOM 1528 O O . LEU A 1 182 ? 20.031 -5.292 -19.935 1.00 93.81 182 LEU A O 1
ATOM 1532 N N . ARG A 1 183 ? 19.063 -6.308 -18.190 1.00 92.50 183 ARG A N 1
ATOM 1533 C CA . ARG A 1 183 ? 19.937 -7.493 -18.205 1.00 92.50 183 ARG A CA 1
ATOM 1534 C C . ARG A 1 183 ? 19.566 -8.491 -19.299 1.00 92.50 183 ARG A C 1
ATOM 1536 O O . ARG A 1 183 ? 20.447 -9.197 -19.776 1.00 92.50 183 ARG A O 1
ATOM 1543 N N . SER A 1 184 ? 18.292 -8.548 -19.686 1.00 89.94 184 SER A N 1
ATOM 1544 C CA . SER A 1 184 ? 17.809 -9.447 -20.743 1.00 89.94 184 SER A CA 1
ATOM 1545 C C . SER A 1 184 ? 18.232 -9.017 -22.152 1.00 89.94 184 SER A C 1
ATOM 1547 O O . SER A 1 184 ? 18.292 -9.846 -23.056 1.00 89.94 184 SER A O 1
ATOM 1549 N N . VAL A 1 185 ? 18.572 -7.737 -22.341 1.00 82.00 185 VAL A N 1
ATOM 1550 C CA . VAL A 1 185 ? 19.089 -7.219 -23.612 1.00 82.00 185 VAL A CA 1
ATOM 1551 C C . VAL A 1 185 ? 20.560 -7.615 -23.749 1.00 82.00 185 VAL A C 1
ATOM 1553 O O . VAL A 1 185 ? 21.434 -6.940 -23.206 1.00 82.00 185 VAL A O 1
ATOM 1556 N N . GLN A 1 186 ? 20.846 -8.702 -24.470 1.00 61.56 186 GLN A N 1
ATOM 1557 C CA . GLN A 1 186 ? 22.204 -9.005 -24.932 1.00 61.56 186 GLN A CA 1
ATOM 1558 C C . GLN A 1 186 ? 22.509 -8.229 -26.224 1.00 61.56 186 GLN A C 1
ATOM 1560 O O . GLN A 1 186 ? 21.674 -8.217 -27.132 1.00 61.56 186 GLN A O 1
ATOM 1565 N N . PRO A 1 187 ? 23.696 -7.614 -26.355 1.00 57.00 187 PRO A N 1
ATOM 1566 C CA . PRO A 1 187 ? 24.146 -7.094 -27.635 1.00 57.00 187 PRO A CA 1
ATOM 1567 C C . PRO A 1 187 ? 24.436 -8.286 -28.556 1.00 57.00 187 PRO A C 1
ATOM 1569 O O . PRO A 1 187 ? 25.283 -9.128 -28.250 1.00 57.00 187 PRO A O 1
ATOM 1572 N N . HIS A 1 188 ? 23.740 -8.379 -29.689 1.00 52.31 188 HIS A N 1
ATOM 1573 C CA . HIS A 1 188 ? 24.151 -9.285 -30.758 1.00 52.31 188 HIS A CA 1
ATOM 1574 C C . HIS A 1 188 ? 25.448 -8.749 -31.374 1.00 52.31 188 HIS A C 1
ATOM 1576 O O . HIS A 1 188 ? 25.420 -7.929 -32.288 1.00 52.31 188 HIS A O 1
ATOM 1582 N N . ILE A 1 189 ? 26.591 -9.214 -30.868 1.00 47.72 189 ILE A N 1
ATOM 1583 C CA . ILE A 1 189 ? 27.869 -9.055 -31.560 1.00 47.72 189 ILE A CA 1
ATOM 1584 C C . ILE A 1 189 ? 27.823 -10.028 -32.737 1.00 47.72 189 ILE A C 1
ATOM 1586 O O . ILE A 1 189 ? 27.879 -11.246 -32.554 1.00 47.72 189 ILE A O 1
ATOM 1590 N N . SER A 1 190 ? 27.652 -9.497 -33.945 1.00 45.09 190 SER A N 1
ATOM 1591 C CA . SER A 1 190 ? 27.782 -10.288 -35.166 1.00 45.09 190 SER A CA 1
ATOM 1592 C C . SER A 1 190 ? 29.250 -10.688 -35.288 1.00 45.09 190 SER A C 1
ATOM 1594 O O . SER A 1 190 ? 30.076 -9.884 -35.707 1.00 45.09 190 SER A O 1
ATOM 1596 N N . LEU A 1 191 ? 29.599 -11.905 -34.859 1.00 39.44 191 LEU A N 1
ATOM 1597 C CA . LEU A 1 191 ? 30.941 -12.440 -35.075 1.00 39.44 191 LEU A CA 1
ATOM 1598 C C . LEU A 1 191 ? 31.220 -12.431 -36.587 1.00 39.44 191 LEU A C 1
ATOM 1600 O O . LEU A 1 191 ? 30.386 -12.933 -37.349 1.00 39.44 191 LEU A O 1
ATOM 1604 N N . PRO A 1 192 ? 32.352 -11.869 -37.047 1.00 43.16 192 PRO A N 1
ATOM 1605 C CA . PRO A 1 192 ? 32.677 -11.876 -38.462 1.00 43.16 192 PRO A CA 1
ATOM 1606 C C . PRO A 1 192 ? 32.773 -13.325 -38.945 1.00 43.16 192 PRO A C 1
ATOM 1608 O O . PRO A 1 192 ? 33.456 -14.154 -38.341 1.00 43.16 192 PRO A O 1
ATOM 1611 N N . TYR A 1 193 ? 32.060 -13.626 -40.034 1.00 40.72 193 TYR A N 1
ATOM 1612 C CA . TYR A 1 193 ? 32.170 -14.886 -40.758 1.00 40.72 193 TYR A CA 1
ATOM 1613 C C . TYR A 1 193 ? 33.640 -15.117 -41.127 1.00 40.72 193 TYR A C 1
ATOM 1615 O O . TYR A 1 193 ? 34.175 -14.475 -42.031 1.00 40.72 193 TYR A O 1
ATOM 1623 N N . ILE A 1 194 ? 34.299 -16.040 -40.427 1.00 46.03 194 ILE A N 1
ATOM 1624 C CA . ILE A 1 194 ? 35.597 -16.572 -40.839 1.00 46.03 194 ILE A CA 1
ATOM 1625 C C . ILE A 1 194 ? 35.314 -17.504 -42.022 1.00 46.03 194 ILE A C 1
ATOM 1627 O O . ILE A 1 194 ? 34.985 -18.675 -41.831 1.00 46.03 194 ILE A O 1
ATOM 1631 N N . ASN A 1 195 ? 35.393 -16.974 -43.244 1.00 43.78 195 ASN A N 1
ATOM 1632 C CA . ASN A 1 195 ? 35.488 -17.805 -44.442 1.00 43.78 195 ASN A CA 1
ATOM 1633 C C . ASN A 1 195 ? 36.842 -18.529 -44.408 1.00 43.78 195 ASN A C 1
ATOM 1635 O O . ASN A 1 195 ? 37.889 -17.880 -44.369 1.00 43.78 195 ASN A O 1
ATOM 1639 N N . LYS A 1 196 ? 36.793 -19.864 -44.369 1.00 39.28 196 LYS A N 1
ATOM 1640 C CA . LYS A 1 196 ? 37.924 -20.744 -44.682 1.00 39.28 196 LYS A CA 1
ATOM 1641 C C . LYS A 1 196 ? 38.054 -20.911 -46.188 1.00 39.28 196 LYS A C 1
ATOM 1643 O O . LYS A 1 196 ? 36.994 -20.953 -46.850 1.00 39.28 196 LYS A O 1
#

Secondary structure (DSSP, 8-state):
---PPPHHHHHHHHHHHHHHHHHHHHHHHHHHHHHHHHHHHHHHHHHHHHHHHHHHHHHS-HHHHHHHHHHHHHHHHHHHHHHHHHHHHHHHHHHHHH-TTS-HHHHHHHHHHHHHHHHHHHHHHHHHHHHHHHHHHHHHHHS-HHHHHHHHHHHHHHHHHHHHHHHHHHHHHHHHHHHHHHHH------------

Organism: NCBI:txid1147741

Mean predicted aligned error: 6.61 Å

Solvent-accessible surface area (backbone atoms only — not comparable to full-atom values): 10972 Å² total; per-residue (Å²): 130,85,81,72,78,49,72,65,58,50,51,51,50,51,52,51,51,54,54,49,44,53,52,46,51,54,51,44,53,54,47,53,52,54,47,50,54,51,54,51,52,48,59,58,44,46,51,48,49,49,56,49,48,54,57,44,57,79,74,49,59,70,76,53,55,55,51,51,52,53,48,52,56,53,52,50,53,51,47,38,50,52,52,50,50,52,53,53,44,54,50,52,54,52,48,69,76,73,45,93,87,56,66,62,66,60,51,52,56,51,48,57,50,46,52,51,51,50,53,53,46,52,54,52,46,57,59,46,52,57,53,51,50,54,52,47,53,55,52,47,77,74,46,56,73,67,51,43,49,42,51,49,52,32,53,54,52,50,53,50,50,47,43,55,48,44,53,45,52,54,51,45,51,51,49,50,52,51,42,53,55,60,67,68,62,70,82,83,75,78,74,79,82,80,80,126

Nearest PDB structures (foldseek):
  5f5p-assembly1_A  TM=7.201E-01  e=2.916E-06  Homo sapiens
  5f5p-assembly2_G  TM=7.099E-01  e=5.775E-06  Homo sapiens
  5f4y-assembly1_A  TM=7.800E-01  e=1.218E-04  Homo sapiens
  2efl-assembly1_A-2  TM=3.150E-01  e=3.241E-01  Homo sapiens

Foldseek 3Di:
DPPDDDPVRVVVVVVVLVVLLVVLVVVLVVLVVVLVVLVVLLVVLVVLVVVLVVLCVVVHDPVLVVVLVVLLVVVLVLLLQLLVLVVVLVVLVVCCVPDPPDDPVVSVVVNVVSVVVNVVSVVVVVVSVVVVVVSLVVSVVRDDPVSNVSVVVSVVSSSVSSSSSSVSVVSSVVSVVSSVVSVPDDPPPPDPPPDD

Radius of gyration: 25.05 Å; Cα contacts (8 Å, |Δi|>4): 94; chains: 1; bounding box: 57×33×77 Å

Sequence (196 aa):
MQSSLTDEEVEQLEAKRKKLIESISRKIVVLDEERNAIDEDFNLNETLKNEVFNDLTQTGDSAVLEKIEKNLAQNSQLCRLETRLRMQLDRLHSLSMSNENVDKELITARTERLKRQLDDQTILRRAFDRRDAEVDKYIFSRLNDERRSQWRIYKETWKRLTTERQEIDERLFLGREQINALRSVQPHISLPYINK

InterPro domains:
  IPR014799 Apx/Shrm Domain 2 [PF08687] (6-184)
  IPR014799 Apx/Shrm Domain 2 [PS51307] (1-187)

pLDDT: mean 90.29, std 13.53, range [39.09, 98.62]